Protein AF-A0A936T3F9-F1 (afdb_monomer_lite)

Foldseek 3Di:
DDDPVVNVVVLCCVLVVLDDPDDDDDDDDDDDDDDDDDDDDPPDDPVPADPVHLCPDPVVVVLLVLLCVCLVVCVLVVVLQVVLCVVCVVKDKAFLSPCSNVSPAAQWRKIKIFDDDPPPPFKTKIKIKTQGSSGLAIAIKIKIWGQPPPPPDPPPPPVDDDDDDDDDDDDPDDPPPPQDPVNDDPDRDDIDMDMGSDDDPVCVVSVVSSVVSCCVSRPPGYYQDPVQQQDFDQSDDWPVADRRRQGNVCNNPPPTD

Secondary structure (DSSP, 8-state):
----HHHHHHHHHHHSTT--------------S-PPPPPPPTT--GGGS-TT-GGGSHHHHHHHHHHHHHHHTHHHHHHHHHHHHHH-TTSEEEE---SGGGTSS-SEEEEEEEPPP-S-TTEEEEEEEEEESSSSEEEEEEEEEE----------------------------------TT---------EEEEESSPPTTTHHHHHHHHHHHHHHSTTPEE--HHHHT-B-TT--BTTB-TTT-BHHHHHH-S--

Structure (mmCIF, N/CA/C/O backbone):
data_AF-A0A936T3F9-F1
#
_entry.id   AF-A0A936T3F9-F1
#
loop_
_atom_site.group_PDB
_atom_site.id
_atom_site.type_symbol
_atom_site.label_atom_id
_atom_site.label_alt_id
_atom_site.label_comp_id
_atom_site.label_asym_id
_atom_site.label_entity_id
_atom_site.label_seq_id
_atom_site.pdbx_PDB_ins_code
_atom_site.Cartn_x
_atom_site.Cartn_y
_atom_site.Cartn_z
_atom_site.occupancy
_atom_site.B_iso_or_equiv
_atom_site.auth_seq_id
_atom_site.auth_comp_id
_atom_site.auth_asym_id
_atom_site.auth_atom_id
_atom_site.pdbx_PDB_model_num
ATOM 1 N N . MET A 1 1 ? 18.330 -2.218 13.167 1.00 39.44 1 MET A N 1
ATOM 2 C CA . MET A 1 1 ? 17.848 -1.889 14.524 1.00 39.44 1 MET A CA 1
ATOM 3 C C . MET A 1 1 ? 16.747 -2.888 14.821 1.00 39.44 1 MET A C 1
ATOM 5 O O . MET A 1 1 ? 15.753 -2.850 14.121 1.00 39.44 1 MET A O 1
ATOM 9 N N . SER A 1 2 ? 16.971 -3.849 15.721 1.00 34.94 2 SER A N 1
ATOM 10 C CA . SER A 1 2 ? 15.947 -4.847 16.064 1.00 34.94 2 SER A CA 1
ATOM 11 C C . SER A 1 2 ? 14.900 -4.161 16.933 1.00 34.94 2 SER A C 1
ATOM 13 O O . SER A 1 2 ? 15.201 -3.781 18.065 1.00 34.94 2 SER A O 1
ATOM 15 N N . THR A 1 3 ? 13.705 -3.938 16.399 1.00 46.75 3 THR A N 1
ATOM 16 C CA . THR A 1 3 ? 12.586 -3.397 17.174 1.00 46.75 3 THR A CA 1
ATOM 17 C C . THR A 1 3 ? 12.173 -4.466 18.187 1.00 46.75 3 THR A C 1
ATOM 19 O O . THR A 1 3 ? 11.895 -5.600 17.811 1.00 46.75 3 THR A O 1
ATOM 22 N N . ASN A 1 4 ? 12.213 -4.154 19.485 1.00 61.94 4 ASN A N 1
ATOM 23 C CA . ASN A 1 4 ? 11.797 -5.089 20.534 1.00 61.94 4 ASN A CA 1
ATOM 24 C C . ASN A 1 4 ? 10.318 -5.464 20.310 1.00 61.94 4 ASN A C 1
ATOM 26 O O . ASN A 1 4 ? 9.476 -4.574 20.176 1.00 61.94 4 ASN A O 1
ATOM 30 N N . VAL A 1 5 ? 10.003 -6.761 20.298 1.00 51.69 5 VAL A N 1
ATOM 31 C CA . VAL A 1 5 ? 8.637 -7.297 20.179 1.00 51.69 5 VAL A CA 1
ATOM 32 C C . VAL A 1 5 ? 7.691 -6.666 21.213 1.00 51.69 5 VAL A C 1
ATOM 34 O O . VAL A 1 5 ? 6.556 -6.344 20.879 1.00 51.69 5 VAL A O 1
ATOM 37 N N . GLU A 1 6 ? 8.154 -6.357 22.430 1.00 51.56 6 GLU A N 1
ATOM 38 C CA . GLU A 1 6 ? 7.346 -5.632 23.427 1.00 51.56 6 GLU A CA 1
ATOM 39 C C . GLU A 1 6 ? 6.984 -4.206 22.996 1.00 51.56 6 GLU A C 1
ATOM 41 O O . GLU A 1 6 ? 5.891 -3.724 23.289 1.00 51.56 6 GLU A O 1
ATOM 46 N N . SER A 1 7 ? 7.879 -3.521 22.281 1.00 57.72 7 SER A N 1
ATOM 47 C CA . SER A 1 7 ? 7.614 -2.185 21.738 1.00 57.72 7 SER A CA 1
ATOM 48 C C . SER A 1 7 ? 6.516 -2.249 20.678 1.00 57.72 7 SER A C 1
ATOM 50 O O . SER A 1 7 ? 5.634 -1.395 20.651 1.00 57.72 7 SER A O 1
ATOM 52 N N . LEU A 1 8 ? 6.531 -3.292 19.845 1.00 50.78 8 LEU A N 1
ATOM 53 C CA . LEU A 1 8 ? 5.510 -3.544 18.828 1.00 50.78 8 LEU A CA 1
ATOM 54 C C . LEU A 1 8 ? 4.160 -3.901 19.459 1.00 50.78 8 LEU A C 1
ATOM 56 O O . LEU A 1 8 ? 3.140 -3.326 19.090 1.00 50.78 8 LEU A O 1
ATOM 60 N N . VAL A 1 9 ? 4.156 -4.765 20.476 1.00 55.66 9 VAL A N 1
ATOM 61 C CA . VAL A 1 9 ? 2.950 -5.102 21.246 1.00 55.66 9 VAL A CA 1
ATOM 62 C C . VAL A 1 9 ? 2.363 -3.866 21.929 1.00 55.66 9 VAL A C 1
ATOM 64 O O . VAL A 1 9 ? 1.147 -3.699 21.942 1.00 55.66 9 VAL A O 1
ATOM 67 N N . ASN A 1 10 ? 3.194 -2.968 22.461 1.00 54.50 10 ASN A N 1
ATOM 68 C CA . ASN A 1 10 ? 2.724 -1.734 23.091 1.00 54.50 10 ASN A CA 1
ATOM 69 C C . ASN A 1 10 ? 2.180 -0.715 22.083 1.00 54.50 10 ASN A C 1
ATOM 71 O O . ASN A 1 10 ? 1.190 -0.056 22.387 1.00 54.50 10 ASN A O 1
ATOM 75 N N . ILE A 1 11 ? 2.754 -0.62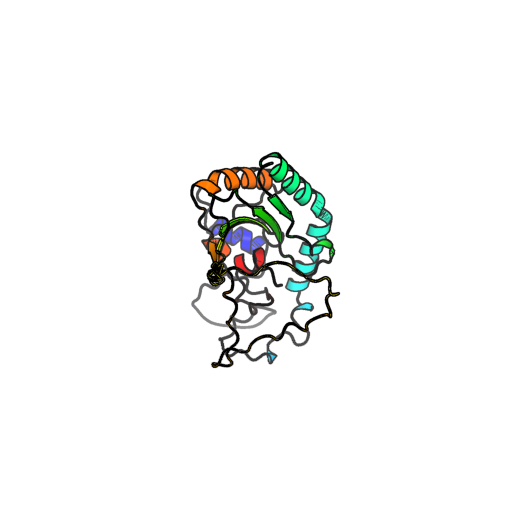8 20.879 1.00 52.94 11 ILE A N 1
ATOM 76 C CA . ILE A 1 11 ? 2.203 0.174 19.777 1.00 52.94 11 ILE A CA 1
ATOM 77 C C . ILE A 1 11 ? 0.843 -0.394 19.361 1.00 52.94 11 ILE A C 1
ATOM 79 O O . ILE A 1 11 ? -0.146 0.334 19.357 1.00 52.94 11 ILE A O 1
ATOM 83 N N . VAL A 1 12 ? 0.745 -1.703 19.110 1.00 53.00 12 VAL A N 1
ATOM 84 C CA . VAL A 1 12 ? -0.540 -2.351 18.802 1.00 53.00 12 VAL A CA 1
ATOM 85 C C . VAL A 1 12 ? -1.544 -2.101 19.932 1.00 53.00 12 VAL A C 1
ATOM 87 O O . VAL A 1 12 ? -2.657 -1.676 19.663 1.00 53.00 12 VAL A O 1
ATOM 90 N N . ARG A 1 13 ? -1.163 -2.220 21.207 1.00 57.69 13 ARG A N 1
ATOM 91 C CA . ARG A 1 13 ? -2.050 -1.893 22.340 1.00 57.69 13 ARG A CA 1
ATOM 92 C C . ARG A 1 13 ? -2.431 -0.413 22.419 1.00 57.69 13 ARG A C 1
ATOM 94 O O . ARG A 1 13 ? -3.541 -0.108 22.830 1.00 57.69 13 ARG A O 1
ATOM 101 N N . GLN A 1 14 ? -1.557 0.514 22.036 1.00 54.09 14 GLN A N 1
ATOM 102 C CA . GLN A 1 14 ? -1.870 1.946 22.017 1.00 54.09 14 GLN A CA 1
ATOM 103 C C . GLN A 1 14 ? -2.955 2.270 20.981 1.00 54.09 14 GLN A C 1
ATOM 105 O O . GLN A 1 14 ? -3.834 3.089 21.248 1.00 54.09 14 GLN A O 1
ATOM 110 N N . TYR A 1 15 ? -2.904 1.623 19.815 1.00 49.19 15 TYR A N 1
ATOM 111 C CA . TYR A 1 15 ? -3.869 1.834 18.732 1.00 49.19 15 TYR A CA 1
ATOM 112 C C . TYR A 1 15 ? -5.097 0.911 18.823 1.00 49.19 15 TYR A C 1
ATOM 114 O O . TYR A 1 15 ? -6.159 1.259 18.309 1.00 49.19 15 TYR A O 1
ATOM 122 N N . PHE A 1 16 ? -4.977 -0.206 19.547 1.00 53.81 16 PHE A N 1
ATOM 123 C CA . PHE A 1 16 ? -6.024 -1.191 19.831 1.00 53.81 16 PHE A CA 1
ATOM 124 C C . PHE A 1 16 ? -6.114 -1.452 21.349 1.00 53.81 16 PHE A C 1
ATOM 126 O O . PHE A 1 16 ? -5.801 -2.551 21.818 1.00 53.81 16 PHE A O 1
ATOM 133 N N . PRO A 1 17 ? -6.561 -0.467 22.155 1.00 48.66 17 PRO A N 1
ATOM 134 C CA . PRO A 1 17 ? -6.504 -0.511 23.625 1.00 48.66 17 PRO A CA 1
ATOM 135 C C . PRO A 1 17 ? -7.351 -1.607 24.285 1.00 48.66 17 PRO A C 1
ATOM 137 O O . PRO A 1 17 ? -7.303 -1.758 25.504 1.00 48.66 17 PRO A O 1
ATOM 140 N N . ARG A 1 18 ? -8.118 -2.385 23.509 1.00 49.41 18 ARG A N 1
ATOM 141 C CA . ARG A 1 18 ? -8.939 -3.503 24.000 1.00 49.41 18 ARG A CA 1
ATOM 142 C C . ARG A 1 18 ? -8.489 -4.889 23.516 1.00 49.41 18 ARG A C 1
ATOM 144 O O . ARG A 1 18 ? -9.038 -5.883 23.980 1.00 49.41 18 ARG A O 1
ATOM 151 N N . GLY A 1 19 ? -7.462 -4.983 22.667 1.00 41.34 19 GLY A N 1
ATOM 152 C CA . GLY A 1 19 ? -6.942 -6.263 22.182 1.00 41.34 19 GLY A CA 1
ATOM 153 C C . GLY A 1 19 ? -5.932 -6.885 23.151 1.00 41.34 19 GLY A C 1
ATOM 154 O O . GLY A 1 19 ? -4.743 -6.568 23.101 1.00 41.34 19 GLY A O 1
ATOM 155 N N . ARG A 1 20 ? -6.362 -7.804 24.028 1.00 41.34 20 ARG A N 1
ATOM 156 C CA . ARG A 1 20 ? -5.410 -8.732 24.666 1.00 41.34 20 ARG A CA 1
ATOM 157 C C . ARG A 1 20 ? -4.907 -9.710 23.601 1.00 41.34 20 ARG A C 1
ATOM 159 O O . ARG A 1 20 ? -5.682 -10.522 23.106 1.00 41.34 20 ARG A O 1
ATOM 166 N N . LEU A 1 21 ? -3.607 -9.680 23.303 1.00 39.25 21 LEU A N 1
ATOM 167 C CA . LEU A 1 21 ? -2.904 -10.837 22.738 1.00 39.25 21 LEU A CA 1
ATOM 168 C C . LEU A 1 21 ? -3.114 -12.019 23.696 1.00 39.25 21 LEU A C 1
ATOM 170 O O . LEU A 1 21 ? -2.786 -11.926 24.880 1.00 39.25 21 LEU A O 1
ATOM 174 N N . ILE A 1 22 ? -3.759 -13.078 23.209 1.00 35.28 22 ILE A N 1
ATOM 175 C CA . ILE A 1 22 ? -4.169 -14.221 24.025 1.00 35.28 22 ILE A CA 1
ATOM 176 C C . ILE A 1 22 ? -2.946 -15.107 24.290 1.00 35.28 22 ILE A C 1
ATOM 178 O O . ILE A 1 22 ? -2.591 -15.941 23.465 1.00 35.28 22 ILE A O 1
ATOM 182 N N . GLU A 1 23 ? -2.353 -14.978 25.474 1.00 33.47 23 GLU A N 1
ATOM 183 C CA . GLU A 1 23 ? -1.560 -16.037 26.107 1.00 33.47 23 GLU A CA 1
ATOM 184 C C . GLU A 1 23 ? -2.426 -16.677 27.215 1.00 33.47 23 GLU A C 1
ATOM 186 O O . GLU A 1 23 ? -2.976 -15.975 28.064 1.00 33.47 23 GLU A O 1
ATOM 191 N N . ARG A 1 24 ? -2.623 -18.006 27.196 1.00 30.48 24 ARG A N 1
ATOM 192 C CA . ARG A 1 24 ? -3.350 -18.774 28.240 1.00 30.48 24 ARG A CA 1
ATOM 193 C C . ARG A 1 24 ? -2.336 -19.586 29.059 1.00 30.48 24 ARG A C 1
ATOM 195 O O . ARG A 1 24 ? -1.503 -20.232 28.423 1.00 30.48 24 ARG A O 1
ATOM 202 N N . PRO A 1 25 ? -2.409 -19.634 30.414 1.00 32.16 25 PRO A N 1
ATOM 203 C CA . PRO A 1 25 ? -3.449 -20.418 31.118 1.00 32.16 25 PRO A CA 1
ATOM 204 C C . PRO A 1 25 ? -3.902 -19.909 32.523 1.00 32.16 25 PRO A C 1
ATOM 206 O O . PRO A 1 25 ? -3.156 -19.239 33.227 1.00 32.16 25 PRO A O 1
ATOM 209 N N . GLY A 1 26 ? -5.090 -20.345 32.988 1.00 35.38 26 GLY A N 1
ATOM 210 C CA . GLY A 1 26 ? -5.508 -20.333 34.415 1.00 35.38 26 GLY A CA 1
ATOM 211 C C . GLY A 1 26 ? -6.819 -19.578 34.723 1.00 35.38 26 GLY A C 1
ATOM 212 O O . GLY A 1 26 ? -7.063 -18.526 34.155 1.00 35.38 26 GLY A O 1
ATOM 213 N N . ALA A 1 27 ? -7.686 -20.131 35.582 1.00 35.72 27 ALA A N 1
ATOM 214 C CA . ALA A 1 27 ? -9.144 -19.900 35.642 1.00 35.72 27 ALA A CA 1
ATOM 215 C C . ALA A 1 27 ? -9.694 -18.938 36.739 1.00 35.72 27 ALA A C 1
ATOM 217 O O . ALA A 1 27 ? -9.082 -18.822 37.793 1.00 35.72 27 ALA A O 1
ATOM 218 N N . MET A 1 28 ? -10.938 -18.448 36.502 1.00 30.58 28 MET A N 1
ATOM 219 C CA . MET A 1 28 ? -12.049 -18.064 37.435 1.00 30.58 28 MET A CA 1
ATOM 220 C C . MET A 1 28 ? -11.863 -16.853 38.405 1.00 30.58 28 MET A C 1
ATOM 222 O O . MET A 1 28 ? -10.810 -16.729 39.004 1.00 30.58 28 MET A O 1
ATOM 226 N N . ALA A 1 29 ? -12.825 -15.948 38.709 1.00 28.94 29 ALA A N 1
ATOM 227 C CA . ALA A 1 29 ? -14.253 -15.771 38.365 1.00 28.94 29 ALA A CA 1
ATOM 228 C C . ALA A 1 29 ? -14.843 -14.364 38.763 1.00 28.94 29 ALA A C 1
ATOM 230 O O . ALA A 1 29 ? -14.373 -13.770 39.729 1.00 28.94 29 ALA A O 1
ATOM 231 N N . TRP A 1 30 ? -15.948 -13.963 38.088 1.00 30.55 30 TRP A N 1
ATOM 232 C CA . TRP A 1 30 ? -17.028 -12.961 38.385 1.00 30.55 30 TRP A CA 1
ATOM 233 C C . TRP A 1 30 ? -16.736 -11.424 38.302 1.00 30.55 30 TRP A C 1
ATOM 235 O O . TRP A 1 30 ? -15.585 -11.033 38.172 1.00 30.55 30 TRP A O 1
ATOM 245 N N . PRO A 1 31 ? -17.758 -10.526 38.290 1.00 48.94 31 PRO A N 1
ATOM 246 C CA . PRO A 1 31 ? -18.478 -10.048 37.100 1.00 48.94 31 PRO A CA 1
ATOM 247 C C . PRO A 1 31 ? -18.518 -8.509 37.008 1.00 48.94 31 PRO A C 1
ATOM 249 O O . PRO A 1 31 ? -19.134 -7.876 37.852 1.00 48.94 31 PRO A O 1
ATOM 252 N N . GLU A 1 32 ? -17.976 -7.891 35.961 1.00 34.25 32 GLU A N 1
ATOM 253 C CA . GLU A 1 32 ? -18.322 -6.507 35.601 1.00 34.25 32 GLU A CA 1
ATOM 254 C C . GLU A 1 32 ? -17.830 -6.203 34.175 1.00 34.25 32 GLU A C 1
ATOM 256 O O . GLU A 1 32 ? -16.656 -6.349 33.865 1.00 34.25 32 GLU A O 1
ATOM 261 N N . LEU A 1 33 ? -18.788 -5.875 33.302 1.00 44.28 33 LEU A N 1
ATOM 262 C CA . LEU A 1 33 ? -18.690 -5.297 31.955 1.00 44.28 33 LEU A CA 1
ATOM 263 C C . LEU A 1 33 ? -17.431 -5.564 31.086 1.00 44.28 33 LEU A C 1
ATOM 265 O O . LEU A 1 33 ? -16.418 -4.879 31.177 1.00 44.28 33 LEU A O 1
ATOM 269 N N . CYS A 1 34 ? -17.655 -6.416 30.075 1.00 36.22 34 CYS A N 1
ATOM 270 C CA . CYS A 1 34 ? -16.978 -6.483 28.769 1.00 36.22 34 CYS A CA 1
ATOM 271 C C . CYS A 1 34 ? -15.496 -6.910 28.739 1.00 36.22 34 CYS A C 1
ATOM 273 O O . CYS A 1 34 ? -14.629 -6.119 28.371 1.00 36.22 34 CYS A O 1
ATOM 275 N N . ASP A 1 35 ? -15.241 -8.206 28.937 1.00 38.06 35 ASP A N 1
ATOM 276 C CA . ASP A 1 35 ? -14.202 -8.900 28.159 1.00 38.06 35 ASP A CA 1
ATOM 277 C C . ASP A 1 35 ? -14.815 -9.341 26.807 1.00 38.06 35 ASP A C 1
ATOM 279 O O . ASP A 1 35 ? -15.953 -9.829 26.798 1.00 38.06 35 ASP A O 1
ATOM 283 N N . PRO A 1 36 ? -14.124 -9.192 25.657 1.00 47.12 36 PRO A N 1
ATOM 284 C CA . PRO A 1 36 ? -14.577 -9.811 24.415 1.00 47.12 36 PRO A CA 1
ATOM 285 C C . PRO A 1 36 ? -14.553 -11.344 24.565 1.00 47.12 36 PRO A C 1
ATOM 287 O O . PRO A 1 36 ? -13.634 -11.886 25.194 1.00 47.12 36 PRO A O 1
ATOM 290 N N . PRO A 1 37 ? -15.545 -12.075 24.020 1.00 42.28 37 PRO A N 1
ATOM 291 C CA . PRO A 1 37 ? -15.527 -13.529 24.067 1.00 42.28 37 PRO A CA 1
ATOM 292 C C . PRO A 1 37 ? -14.304 -14.059 23.304 1.00 42.28 37 PRO A C 1
ATOM 294 O O . PRO A 1 37 ? -13.824 -13.443 22.354 1.00 42.28 37 PRO A O 1
ATOM 297 N N . SER A 1 38 ? -13.783 -15.211 23.741 1.00 47.75 38 SER A N 1
ATOM 298 C CA . SER A 1 38 ? -12.741 -15.946 23.005 1.00 47.75 38 SER A CA 1
ATOM 299 C C . SER A 1 38 ? -13.145 -16.125 21.533 1.00 47.75 38 SER A C 1
ATOM 301 O O . SER A 1 38 ? -14.348 -16.231 21.272 1.00 47.75 38 SER A O 1
ATOM 303 N N . PRO A 1 39 ? -12.185 -16.188 20.585 1.00 48.03 39 PRO A N 1
ATOM 304 C CA . PRO A 1 39 ? -12.513 -16.321 19.176 1.00 48.03 39 PRO A CA 1
ATOM 305 C C . PRO A 1 39 ? -13.410 -17.546 18.968 1.00 48.03 39 PRO A C 1
ATOM 307 O O . PRO A 1 39 ? -13.170 -18.598 19.578 1.00 48.03 39 PRO A O 1
ATOM 310 N N . PRO A 1 40 ? -14.462 -17.399 18.160 1.00 42.88 40 PRO A N 1
ATOM 311 C CA . PRO A 1 40 ? -15.413 -18.465 17.956 1.00 42.88 40 PRO A CA 1
ATOM 312 C C . PRO A 1 40 ? -14.795 -19.686 17.257 1.00 42.88 40 PRO A C 1
ATOM 314 O O . PRO A 1 40 ? -13.947 -19.519 16.381 1.00 42.88 40 PRO A O 1
ATOM 317 N N . PRO A 1 41 ? -15.201 -20.920 17.609 1.00 50.72 41 PRO A N 1
ATOM 318 C CA . PRO A 1 41 ? -14.832 -22.110 16.848 1.00 50.72 41 PRO A CA 1
ATOM 319 C C . PRO A 1 41 ? -15.347 -22.036 15.395 1.00 50.72 41 PRO A C 1
ATOM 321 O O . PRO A 1 41 ? -16.319 -21.329 15.133 1.00 50.72 41 PRO A O 1
ATOM 324 N N . PRO A 1 42 ? -14.739 -22.799 14.464 1.00 50.94 42 PRO A N 1
ATOM 325 C CA . PRO A 1 42 ? -15.002 -22.725 13.019 1.00 50.94 42 PRO A CA 1
ATOM 326 C C . PRO A 1 42 ? -16.448 -23.035 12.586 1.00 50.94 42 PRO A C 1
ATOM 328 O O . PRO A 1 42 ? -16.808 -22.759 11.447 1.00 50.94 42 PRO A O 1
ATOM 331 N N . ASP A 1 43 ? -17.295 -23.523 13.494 1.00 55.69 43 ASP A N 1
ATOM 332 C CA . ASP A 1 43 ? -18.715 -23.807 13.249 1.00 55.69 43 ASP A CA 1
ATOM 333 C C . ASP A 1 43 ? -19.649 -22.671 13.721 1.00 55.69 43 ASP A C 1
ATOM 335 O O . ASP A 1 43 ? -20.820 -22.908 14.024 1.00 55.69 43 ASP A O 1
ATOM 339 N N . PHE A 1 44 ? -19.149 -21.437 13.864 1.00 45.34 44 PHE A N 1
ATOM 340 C CA . PHE A 1 44 ? -19.935 -20.355 14.460 1.00 45.34 44 PHE A CA 1
ATOM 341 C C . PHE A 1 44 ? -21.121 -19.940 13.573 1.00 45.34 44 PHE A C 1
ATOM 343 O O . PHE A 1 44 ? -20.922 -19.481 12.443 1.00 45.34 44 PHE A O 1
ATOM 350 N N . PRO A 1 45 ? -22.368 -20.059 14.061 1.00 51.97 45 PRO A N 1
ATOM 351 C CA . PRO A 1 45 ? -23.537 -19.689 13.281 1.00 51.97 45 PRO A CA 1
ATOM 352 C C . PRO A 1 45 ? -23.553 -18.176 13.026 1.00 51.97 45 PRO A C 1
ATOM 354 O O . PRO A 1 45 ? -23.201 -17.377 13.897 1.00 51.97 45 PRO A O 1
ATOM 357 N N . ARG A 1 46 ? -24.036 -17.770 11.840 1.00 50.03 46 ARG A N 1
ATOM 358 C CA . ARG A 1 46 ? -24.270 -16.360 11.439 1.00 50.03 46 ARG A CA 1
ATOM 359 C C . ARG A 1 46 ? -25.032 -15.534 12.491 1.00 50.03 46 ARG A C 1
ATOM 361 O O . ARG A 1 46 ? -24.954 -14.313 12.485 1.00 50.03 46 ARG A O 1
ATOM 368 N N . GLU A 1 47 ? -25.743 -16.202 13.391 1.00 44.97 47 GLU A N 1
ATOM 369 C CA . GLU A 1 47 ? -26.517 -15.659 14.511 1.00 44.97 47 GLU A CA 1
ATOM 370 C C . GLU A 1 47 ? -25.670 -14.987 15.608 1.00 44.97 47 GLU A C 1
ATOM 372 O O . GLU A 1 47 ? -26.228 -14.300 16.459 1.00 44.97 47 GLU A O 1
ATOM 377 N N . ALA A 1 48 ? -24.343 -15.146 15.596 1.00 49.81 48 ALA A N 1
ATOM 378 C CA . ALA A 1 48 ? -23.444 -14.503 16.557 1.00 49.81 48 ALA A CA 1
ATOM 379 C C . ALA A 1 48 ? -22.827 -13.178 16.076 1.00 49.81 48 ALA A C 1
ATOM 381 O O . ALA A 1 48 ? -21.977 -12.599 16.758 1.00 49.81 48 ALA A O 1
ATOM 382 N N . TRP A 1 49 ? -23.255 -12.675 14.916 1.00 54.94 49 TRP A N 1
ATOM 383 C CA . TRP A 1 49 ? -23.059 -11.264 14.595 1.00 54.94 49 TRP A CA 1
ATOM 384 C C . TRP A 1 49 ? -23.740 -10.419 15.679 1.00 54.94 49 TRP A C 1
ATOM 386 O O . TRP A 1 49 ? -24.751 -10.855 16.241 1.00 54.94 49 TRP A O 1
ATOM 396 N N . PRO A 1 50 ? -23.238 -9.207 15.991 1.00 57.97 50 PRO A N 1
ATOM 397 C CA . PRO A 1 50 ? -24.034 -8.270 16.766 1.00 57.97 50 PRO A CA 1
ATOM 398 C C . PRO A 1 50 ? -25.432 -8.226 16.133 1.00 57.97 50 PRO A C 1
ATOM 400 O O . PRO A 1 50 ? -25.515 -8.166 14.903 1.00 57.97 50 PRO A O 1
ATOM 403 N N . PRO A 1 51 ? -26.527 -8.237 16.911 1.00 55.78 51 PRO A N 1
ATOM 404 C CA . PRO A 1 51 ? -27.891 -8.266 16.365 1.00 55.78 51 PRO A CA 1
ATOM 405 C C . PRO A 1 51 ? -28.223 -7.074 15.441 1.00 55.78 51 PRO A C 1
ATOM 407 O O . PRO A 1 51 ? -29.298 -7.022 14.855 1.00 55.78 51 PRO A O 1
ATOM 410 N N . TYR A 1 52 ? -27.289 -6.129 15.305 1.00 68.44 52 TYR A N 1
ATOM 411 C CA . TYR A 1 52 ? -27.351 -4.904 14.522 1.00 68.44 52 TYR A CA 1
ATOM 412 C C . TYR A 1 52 ? -26.221 -4.789 13.467 1.00 68.44 52 TYR A C 1
ATOM 414 O O . TYR A 1 52 ? -26.006 -3.699 12.949 1.00 68.44 52 TYR A O 1
ATOM 422 N N . GLY A 1 53 ? -25.483 -5.873 13.186 1.00 80.31 53 GLY A N 1
ATOM 423 C CA . GLY A 1 53 ? -24.394 -5.913 12.199 1.00 80.31 53 GLY A CA 1
ATOM 424 C C . GLY A 1 53 ? -23.044 -5.365 12.688 1.00 80.31 53 GLY A C 1
ATOM 425 O O . GLY A 1 53 ? -22.933 -4.798 13.778 1.00 80.31 53 GLY A O 1
ATOM 426 N N . TYR A 1 54 ? -21.982 -5.566 11.899 1.00 79.81 54 TYR A N 1
ATOM 427 C CA . TYR A 1 54 ? -20.638 -5.036 12.195 1.00 79.81 54 TYR A CA 1
ATOM 428 C C . TYR A 1 54 ? -20.623 -3.501 12.154 1.00 79.81 54 TYR A C 1
ATOM 430 O O . TYR A 1 54 ? -19.885 -2.844 12.890 1.00 79.81 54 TYR A O 1
ATOM 438 N N . GLU A 1 55 ? -21.511 -2.926 11.352 1.00 83.38 55 GLU A N 1
ATOM 439 C CA . GLU A 1 55 ? -21.599 -1.511 11.045 1.00 83.38 55 GLU A CA 1
ATOM 440 C C . GLU A 1 55 ? -21.900 -0.614 12.257 1.00 83.38 55 GLU A C 1
ATOM 442 O O . GLU A 1 55 ? -21.531 0.565 12.268 1.00 83.38 55 GLU A O 1
ATOM 447 N N . VAL A 1 56 ? -22.525 -1.155 13.306 1.00 85.56 56 VAL A N 1
ATOM 448 C CA . VAL A 1 56 ? -22.814 -0.403 14.537 1.00 85.56 56 VAL A CA 1
ATOM 449 C C . VAL A 1 56 ? -21.708 -0.501 15.586 1.00 85.56 56 VAL A C 1
ATOM 451 O O . VAL A 1 56 ? -21.793 0.151 16.628 1.00 85.56 56 VAL A O 1
ATOM 454 N N . THR A 1 57 ? -20.688 -1.330 15.356 1.00 85.56 57 THR A N 1
ATOM 455 C CA . THR A 1 57 ? -19.616 -1.534 16.332 1.00 85.56 57 THR A CA 1
ATOM 456 C C . THR A 1 57 ? -18.742 -0.286 16.465 1.00 85.56 57 THR A C 1
ATOM 458 O O . THR A 1 57 ? -18.564 0.491 15.524 1.00 85.56 57 THR A O 1
ATOM 461 N N . VAL A 1 58 ? -18.156 -0.100 17.653 1.00 88.00 58 VAL A N 1
ATOM 462 C CA . VAL A 1 58 ? -17.200 0.991 17.910 1.00 88.00 58 VAL A CA 1
ATOM 463 C C . VAL A 1 58 ? -15.992 0.889 16.977 1.00 88.00 58 VAL A C 1
ATOM 465 O O . VAL A 1 58 ? -15.500 1.914 16.509 1.00 88.00 58 VAL A O 1
ATOM 468 N N . GLU A 1 59 ? -15.540 -0.330 16.674 1.00 85.31 59 GLU A N 1
ATOM 469 C CA . GLU A 1 59 ? -14.401 -0.541 15.782 1.00 85.31 59 GLU A CA 1
ATOM 470 C C . GLU A 1 59 ? -14.724 -0.136 14.343 1.00 85.31 59 GLU A C 1
ATOM 472 O O . GLU A 1 59 ? -13.966 0.624 13.743 1.00 85.31 59 GLU A O 1
ATOM 477 N N . HIS A 1 60 ? -15.893 -0.515 13.816 1.00 85.88 60 HIS A N 1
ATOM 478 C CA . HIS A 1 60 ? -16.317 -0.043 12.501 1.00 85.88 60 HIS A CA 1
ATOM 479 C C . HIS A 1 60 ? -16.399 1.490 12.439 1.00 85.88 60 HIS A C 1
ATOM 481 O O . HIS A 1 60 ? -15.877 2.105 11.509 1.00 85.88 60 HIS A O 1
ATOM 487 N N . GLN A 1 61 ? -16.980 2.134 13.456 1.00 87.88 61 GLN A N 1
ATOM 488 C CA . GLN A 1 61 ? -17.034 3.598 13.526 1.00 87.88 61 GLN A CA 1
ATOM 489 C C . GLN A 1 61 ? -15.634 4.230 13.567 1.00 87.88 61 GLN A C 1
ATOM 491 O O . GLN A 1 61 ? -15.399 5.244 12.902 1.00 87.88 61 GLN A O 1
ATOM 496 N N . ARG A 1 62 ? -14.692 3.624 14.302 1.00 88.56 62 ARG A N 1
ATOM 497 C CA . ARG A 1 62 ? -13.288 4.051 14.358 1.00 88.56 62 ARG A CA 1
ATOM 498 C C . ARG A 1 62 ? -12.618 3.945 12.987 1.00 88.56 62 ARG A C 1
ATOM 500 O O . ARG A 1 62 ? -11.956 4.896 12.574 1.00 88.56 62 ARG A O 1
ATOM 507 N N . LEU A 1 63 ? -12.822 2.841 12.265 1.00 87.12 63 LEU A N 1
ATOM 508 C CA . LEU A 1 63 ? -12.293 2.642 10.912 1.00 87.12 63 LEU A CA 1
ATOM 509 C C . LEU A 1 63 ? -12.874 3.654 9.921 1.00 87.12 63 LEU A C 1
ATOM 511 O O . LEU A 1 63 ? -12.122 4.291 9.187 1.00 87.12 63 LEU A O 1
ATOM 515 N N . VAL A 1 64 ? -14.188 3.885 9.947 1.00 86.81 64 VAL A N 1
ATOM 516 C CA . VAL A 1 64 ? -14.838 4.908 9.110 1.00 86.81 64 VAL A CA 1
ATOM 517 C C . VAL A 1 64 ? -14.275 6.302 9.407 1.00 86.81 64 VAL A C 1
ATOM 519 O O . VAL A 1 64 ? -14.019 7.078 8.483 1.00 86.81 64 VAL A O 1
ATOM 522 N N . ALA A 1 65 ? -14.047 6.639 10.679 1.00 88.62 65 ALA A N 1
ATOM 523 C CA . ALA A 1 65 ? -13.424 7.905 11.056 1.00 88.62 65 ALA A CA 1
ATOM 524 C C . ALA A 1 65 ? -11.974 8.008 10.549 1.00 88.62 65 ALA A C 1
ATOM 526 O O . ALA A 1 65 ? -11.594 9.048 10.006 1.00 88.62 65 ALA A O 1
ATOM 527 N N . ALA A 1 66 ? -11.188 6.932 10.662 1.00 89.69 66 ALA A N 1
ATOM 528 C CA . ALA A 1 66 ? -9.824 6.869 10.142 1.00 89.69 66 ALA A CA 1
ATOM 529 C C . ALA A 1 66 ? -9.786 7.063 8.615 1.00 89.69 66 ALA A C 1
ATOM 531 O O . ALA A 1 66 ? -9.012 7.889 8.134 1.00 89.69 66 ALA A O 1
ATOM 532 N N . ARG A 1 67 ? -10.685 6.406 7.867 1.00 88.31 67 ARG A N 1
ATOM 533 C CA . ARG A 1 67 ? -10.841 6.565 6.408 1.00 88.31 67 ARG A CA 1
ATOM 534 C C . ARG A 1 67 ? -11.166 7.998 6.012 1.00 88.31 67 ARG A C 1
ATOM 536 O O . ARG A 1 67 ? -10.521 8.558 5.133 1.00 88.31 67 ARG A O 1
ATOM 543 N N . LYS A 1 68 ? -12.138 8.623 6.685 1.00 87.62 68 LYS A N 1
ATOM 544 C CA . LYS A 1 68 ? -12.511 10.025 6.429 1.00 87.62 68 LYS A CA 1
ATOM 545 C C . LYS A 1 68 ? -11.350 10.978 6.695 1.00 87.62 68 LYS A C 1
ATOM 547 O O . LYS A 1 68 ? -11.109 11.888 5.905 1.00 87.62 68 LYS A O 1
ATOM 552 N N . ASN A 1 69 ? -10.619 10.759 7.787 1.00 89.25 69 ASN A N 1
ATOM 553 C CA . ASN A 1 69 ? -9.436 11.548 8.107 1.00 89.25 69 ASN A CA 1
ATOM 554 C C . ASN A 1 69 ? -8.325 11.351 7.061 1.00 89.25 69 ASN A C 1
ATOM 556 O O . ASN A 1 69 ? -7.710 12.326 6.641 1.00 89.25 69 ASN A O 1
ATOM 560 N N . ALA A 1 70 ? -8.115 10.123 6.580 1.00 90.94 70 ALA A N 1
ATOM 561 C CA . ALA A 1 70 ? -7.187 9.846 5.488 1.00 90.94 70 ALA A CA 1
ATOM 562 C C . ALA A 1 70 ? -7.617 10.540 4.181 1.00 90.94 70 ALA A C 1
ATOM 564 O O . ALA A 1 70 ? -6.829 11.246 3.560 1.00 90.94 70 ALA A O 1
ATOM 565 N N . GLY A 1 71 ? -8.896 10.465 3.806 1.00 88.94 71 GLY A N 1
ATOM 566 C CA . GLY A 1 71 ? -9.432 11.215 2.665 1.00 88.94 71 GLY A CA 1
ATOM 567 C C . GLY A 1 71 ? -9.173 12.725 2.774 1.00 88.94 71 GLY A C 1
ATOM 568 O O . GLY A 1 71 ? -8.750 13.355 1.807 1.00 88.94 71 GLY A O 1
ATOM 569 N N . ALA A 1 72 ? -9.325 13.305 3.968 1.00 87.50 72 ALA A N 1
ATOM 570 C CA . ALA A 1 72 ? -9.016 14.717 4.215 1.00 87.50 72 ALA A CA 1
ATOM 571 C C . ALA A 1 72 ? -7.511 15.050 4.122 1.00 87.50 72 ALA A C 1
ATOM 573 O O . ALA A 1 72 ? -7.149 16.193 3.849 1.00 87.50 72 ALA A O 1
ATOM 574 N N . GLN A 1 73 ? -6.633 14.066 4.331 1.00 86.50 73 GLN A N 1
ATOM 575 C CA . GLN A 1 73 ? -5.172 14.208 4.304 1.00 86.50 73 GLN A CA 1
ATOM 576 C C . GLN A 1 73 ? -4.532 13.677 3.006 1.00 86.50 73 GLN A C 1
ATOM 578 O O . GLN A 1 73 ? -3.305 13.596 2.901 1.00 86.50 73 GLN A O 1
ATOM 583 N N . GLN A 1 74 ? -5.342 13.388 1.980 1.00 91.44 74 GLN A N 1
ATOM 584 C CA . GLN A 1 74 ? -4.906 12.789 0.714 1.00 91.44 74 GLN A CA 1
ATOM 585 C C . GLN A 1 74 ? -3.822 13.601 -0.019 1.00 91.44 74 GLN A C 1
ATOM 587 O O . GLN A 1 74 ? -3.053 13.041 -0.796 1.00 91.44 74 GLN A O 1
ATOM 592 N N . ALA A 1 75 ? -3.694 14.904 0.249 1.00 94.06 75 ALA A N 1
ATOM 593 C CA . ALA A 1 75 ? -2.650 15.740 -0.345 1.00 94.06 75 ALA A CA 1
ATOM 594 C C . ALA A 1 75 ? -1.226 15.207 -0.082 1.00 94.06 75 ALA A C 1
ATOM 596 O O . ALA A 1 75 ? -0.390 15.232 -0.985 1.00 94.06 75 ALA A O 1
ATOM 597 N N . ALA A 1 76 ? -0.952 14.681 1.120 1.00 93.69 76 ALA A N 1
ATOM 598 C CA . ALA A 1 76 ? 0.355 14.104 1.445 1.00 93.69 76 ALA A CA 1
ATOM 599 C C . ALA A 1 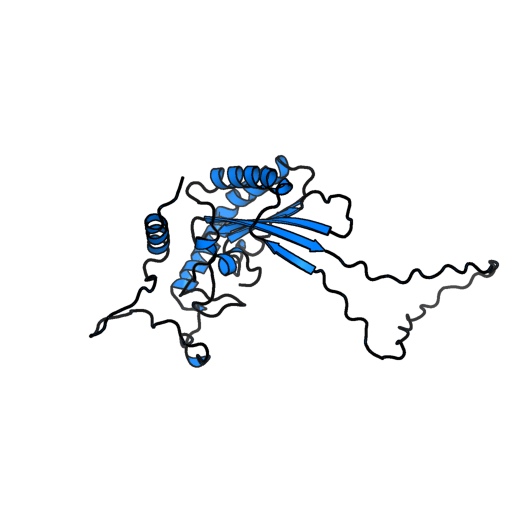76 ? 0.645 12.844 0.614 1.00 93.69 76 ALA A C 1
ATOM 601 O O . ALA A 1 76 ? 1.766 12.656 0.138 1.00 93.69 76 ALA A O 1
ATOM 602 N N . TRP A 1 77 ? -0.383 12.020 0.395 1.00 95.62 77 TRP A N 1
ATOM 603 C CA . TRP A 1 77 ? -0.312 10.835 -0.454 1.00 95.62 77 TRP A CA 1
ATOM 604 C C . TRP A 1 77 ? -0.080 11.187 -1.928 1.00 95.62 77 TRP A C 1
ATOM 606 O O . TRP A 1 77 ? 0.808 10.624 -2.566 1.00 95.62 77 TRP A O 1
ATOM 616 N N . MET A 1 78 ? -0.809 12.170 -2.462 1.00 96.56 78 MET A N 1
ATOM 617 C CA . MET A 1 78 ? -0.633 12.607 -3.851 1.00 96.56 78 MET A CA 1
ATOM 618 C C . MET A 1 78 ? 0.764 13.187 -4.103 1.00 96.56 78 MET A C 1
ATOM 620 O O . MET A 1 78 ? 1.367 12.882 -5.130 1.00 96.56 78 MET A O 1
ATOM 624 N N . ASP A 1 79 ? 1.317 13.958 -3.159 1.00 97.56 79 ASP A N 1
ATOM 625 C CA . ASP A 1 79 ? 2.700 14.445 -3.271 1.00 97.56 79 ASP A CA 1
ATOM 626 C C . ASP A 1 79 ? 3.721 13.294 -3.205 1.00 97.56 79 ASP A C 1
ATOM 628 O O . ASP A 1 79 ? 4.725 13.319 -3.916 1.00 97.56 79 ASP A O 1
ATOM 632 N N . ALA A 1 80 ? 3.469 12.251 -2.402 1.00 97.75 80 ALA A N 1
ATOM 633 C CA . ALA A 1 80 ? 4.309 11.051 -2.385 1.00 97.75 80 ALA A CA 1
ATOM 634 C C . ALA A 1 80 ? 4.327 10.362 -3.762 1.00 97.75 80 ALA A C 1
ATOM 636 O O . ALA A 1 80 ? 5.403 10.112 -4.306 1.00 97.75 80 ALA A O 1
ATOM 637 N N . LEU A 1 81 ? 3.154 10.129 -4.363 1.00 98.00 81 LEU A N 1
ATOM 638 C CA . LEU A 1 81 ? 3.039 9.528 -5.697 1.00 98.00 81 LEU A CA 1
ATOM 639 C C . LEU A 1 81 ? 3.713 10.376 -6.779 1.00 98.00 81 LEU A C 1
ATOM 641 O O . LEU A 1 81 ? 4.430 9.841 -7.626 1.00 98.00 81 LEU A O 1
ATOM 645 N N . GLN A 1 82 ? 3.542 11.698 -6.726 1.00 98.12 82 GLN A N 1
ATOM 646 C CA . GLN A 1 82 ? 4.198 12.609 -7.659 1.00 98.12 82 GLN A CA 1
ATOM 647 C C . GLN A 1 82 ? 5.725 12.527 -7.545 1.00 98.12 82 GLN A C 1
ATOM 649 O O . GLN A 1 82 ? 6.416 12.455 -8.560 1.00 98.12 82 GLN A O 1
ATOM 654 N N . ARG A 1 83 ? 6.271 12.491 -6.323 1.00 98.50 83 ARG A N 1
ATOM 655 C CA . ARG A 1 83 ? 7.716 12.322 -6.106 1.00 98.50 83 ARG A CA 1
ATOM 656 C C . ARG A 1 83 ? 8.216 10.986 -6.638 1.00 98.50 83 ARG A C 1
ATOM 658 O O . ARG A 1 83 ? 9.265 10.967 -7.272 1.00 98.50 83 ARG A O 1
ATOM 665 N N . ILE A 1 84 ? 7.479 9.896 -6.420 1.00 98.38 84 ILE A N 1
ATOM 666 C CA . ILE A 1 84 ? 7.832 8.571 -6.952 1.00 98.38 84 ILE A CA 1
ATOM 667 C C . ILE A 1 84 ? 7.877 8.620 -8.484 1.00 98.38 84 ILE A C 1
ATOM 669 O O . ILE A 1 84 ? 8.863 8.187 -9.074 1.00 98.38 84 ILE A O 1
ATOM 673 N N . HIS A 1 85 ? 6.873 9.223 -9.126 1.00 97.88 85 HIS A N 1
ATOM 674 C CA . HIS A 1 85 ? 6.843 9.386 -10.581 1.00 97.88 85 HIS A CA 1
ATOM 675 C C . HIS A 1 85 ? 8.042 10.192 -11.103 1.00 97.88 85 HIS A C 1
ATOM 677 O O . HIS A 1 85 ? 8.685 9.789 -12.069 1.00 97.88 85 HIS A O 1
ATOM 683 N N . LEU A 1 86 ? 8.401 11.289 -10.428 1.00 98.12 86 LEU A N 1
ATOM 684 C CA . LEU A 1 86 ? 9.565 12.102 -10.793 1.00 98.12 86 LEU A CA 1
ATOM 685 C C . LEU A 1 86 ? 10.900 11.357 -10.628 1.00 98.12 86 LEU A C 1
ATOM 687 O O . LEU A 1 86 ? 11.836 11.629 -11.376 1.00 98.12 86 LEU A O 1
ATOM 691 N N . GLN A 1 87 ? 11.009 10.439 -9.662 1.00 98.19 87 GLN A N 1
ATOM 692 C CA . GLN A 1 87 ? 12.204 9.601 -9.496 1.00 98.19 87 GLN A CA 1
ATOM 693 C C . GLN A 1 87 ? 12.289 8.487 -10.547 1.00 98.19 87 GLN A C 1
ATOM 695 O O . GLN A 1 87 ? 13.390 8.076 -10.908 1.00 98.19 87 GLN A O 1
ATOM 700 N N . PHE A 1 88 ? 11.147 8.015 -11.054 1.00 97.31 88 PHE A N 1
ATOM 701 C CA . PHE A 1 88 ? 11.062 6.887 -11.981 1.00 97.31 88 PHE A CA 1
ATOM 702 C C . PHE A 1 88 ? 10.253 7.233 -13.240 1.00 97.31 88 PHE A C 1
ATOM 704 O O . PHE A 1 88 ? 9.196 6.645 -13.470 1.00 97.31 88 PHE A O 1
ATOM 711 N N . PRO A 1 89 ? 10.747 8.138 -14.106 1.00 96.25 89 PRO A N 1
ATOM 712 C CA . PRO A 1 89 ? 9.997 8.595 -15.280 1.00 96.25 89 PRO A CA 1
ATOM 713 C C . PRO A 1 89 ? 9.744 7.493 -16.322 1.00 96.25 89 PRO A C 1
ATOM 715 O O . PRO A 1 89 ? 8.841 7.623 -17.142 1.00 96.25 89 PRO A O 1
ATOM 718 N N . ALA A 1 90 ? 10.527 6.410 -16.299 1.00 94.62 90 ALA A N 1
ATOM 719 C CA . ALA A 1 90 ? 10.339 5.245 -17.167 1.00 94.62 90 ALA A CA 1
ATOM 720 C C . ALA A 1 90 ? 9.312 4.231 -16.623 1.00 94.62 90 ALA A C 1
ATOM 722 O O . ALA A 1 90 ? 8.987 3.265 -17.307 1.00 94.62 90 ALA A O 1
ATOM 723 N N . CYS A 1 91 ? 8.835 4.414 -15.390 1.00 96.19 91 CYS A N 1
ATOM 724 C CA . CYS A 1 91 ? 7.885 3.523 -14.732 1.00 96.19 91 CYS A CA 1
ATOM 725 C C . CYS A 1 91 ? 6.495 4.165 -14.681 1.00 96.19 91 CYS A C 1
ATOM 727 O O . CYS A 1 91 ? 6.353 5.389 -14.614 1.00 96.19 91 CYS A O 1
ATOM 729 N N . VAL A 1 92 ? 5.455 3.333 -14.653 1.00 96.19 92 VAL A N 1
ATOM 730 C CA . VAL A 1 92 ? 4.075 3.807 -14.489 1.00 96.19 92 VAL A CA 1
ATOM 731 C C . VAL A 1 92 ? 3.704 3.737 -13.015 1.00 96.19 92 VAL A C 1
ATOM 733 O O . VAL A 1 92 ? 3.719 2.662 -12.422 1.00 96.19 92 VAL A O 1
ATOM 736 N N . VAL A 1 93 ? 3.364 4.886 -12.431 1.00 97.62 93 VAL A N 1
ATOM 737 C CA . VAL A 1 93 ? 2.844 4.986 -11.061 1.00 97.62 93 VAL A CA 1
ATOM 738 C C . VAL A 1 93 ? 1.323 5.019 -11.115 1.00 97.62 93 VAL A C 1
ATOM 740 O O . VAL A 1 93 ? 0.753 5.830 -11.845 1.00 97.62 93 VAL A O 1
ATOM 743 N N . GLN A 1 94 ? 0.665 4.176 -10.327 1.00 96.56 94 GLN A N 1
ATOM 744 C CA . GLN A 1 94 ? -0.790 4.146 -10.203 1.00 96.56 94 GLN A CA 1
ATOM 745 C C . GLN A 1 94 ? -1.215 4.491 -8.777 1.00 96.56 94 GLN A C 1
ATOM 747 O O . GLN A 1 94 ? -0.613 4.044 -7.798 1.00 96.56 94 GLN A O 1
ATOM 752 N N . ASN A 1 95 ? -2.270 5.300 -8.670 1.00 95.06 95 ASN A N 1
ATOM 753 C CA . ASN A 1 95 ? -2.973 5.521 -7.415 1.00 95.06 95 ASN A CA 1
ATOM 754 C C . ASN A 1 95 ? -4.110 4.502 -7.305 1.00 95.06 95 ASN A C 1
ATOM 756 O O . ASN A 1 95 ? -5.089 4.608 -8.041 1.00 95.06 95 ASN A O 1
ATOM 760 N N . ASN A 1 96 ? -4.000 3.574 -6.361 1.00 92.06 96 ASN A N 1
ATOM 761 C CA . ASN A 1 96 ? -5.015 2.549 -6.120 1.00 92.06 96 ASN A CA 1
ATOM 762 C C . ASN A 1 96 ? -5.993 2.963 -5.002 1.00 92.06 96 ASN A C 1
ATOM 764 O O . ASN A 1 96 ? -6.986 2.285 -4.767 1.00 92.06 96 ASN A O 1
ATOM 768 N N . SER A 1 97 ? -5.773 4.124 -4.371 1.00 88.94 97 SER A N 1
ATOM 769 C CA . SER A 1 97 ? -6.605 4.679 -3.290 1.00 88.94 97 SER A CA 1
ATOM 770 C C . SER A 1 97 ? -7.810 5.457 -3.826 1.00 88.94 97 SER A C 1
ATOM 772 O O . SER A 1 97 ? -7.961 6.661 -3.581 1.00 88.94 97 SER A O 1
ATOM 774 N N . VAL A 1 98 ? -8.627 4.816 -4.657 1.00 81.19 98 VAL A N 1
ATOM 775 C CA . VAL A 1 98 ? -9.719 5.492 -5.377 1.00 81.19 98 VAL A CA 1
ATOM 776 C C . VAL A 1 98 ? -10.986 5.660 -4.531 1.00 81.19 98 VAL A C 1
ATOM 778 O O . VAL A 1 98 ? -11.838 6.479 -4.876 1.00 81.19 98 VAL A O 1
ATOM 781 N N . HIS A 1 99 ? -11.108 4.948 -3.407 1.00 79.62 99 HIS A N 1
ATOM 782 C CA . HIS A 1 99 ? -12.325 4.922 -2.593 1.00 79.62 99 HIS A CA 1
ATOM 783 C C . HIS A 1 99 ? -12.228 5.739 -1.296 1.00 79.62 99 HIS A C 1
ATOM 785 O O . HIS A 1 99 ? -13.263 6.005 -0.674 1.00 79.62 99 HIS A O 1
ATOM 791 N N . LEU A 1 100 ? -11.042 6.234 -0.927 1.00 77.88 100 LEU A N 1
ATOM 792 C CA . LEU A 1 100 ? -10.830 7.038 0.283 1.00 77.88 100 LEU A CA 1
ATOM 793 C C . LEU A 1 100 ? -11.794 8.216 0.462 1.00 77.88 100 LEU A C 1
ATOM 795 O O . LEU A 1 100 ? -12.325 8.356 1.566 1.00 77.88 100 LEU A O 1
ATOM 799 N N . PRO A 1 101 ? -12.090 9.043 -0.563 1.00 69.75 101 PRO A N 1
ATOM 800 C CA . PRO A 1 101 ? -12.984 10.185 -0.374 1.00 69.75 101 PRO A CA 1
ATOM 801 C C . PRO A 1 101 ? -14.412 9.776 0.010 1.00 69.75 101 PRO A C 1
ATOM 803 O O . PRO A 1 101 ? -15.107 10.526 0.691 1.00 69.75 101 PRO A O 1
ATOM 806 N N . SER A 1 102 ? -14.847 8.579 -0.400 1.00 71.31 102 SER A N 1
ATOM 807 C CA . SER A 1 102 ? -16.166 8.035 -0.054 1.00 71.31 102 SER A CA 1
ATOM 808 C C . SER A 1 102 ? -16.211 7.398 1.341 1.00 71.31 102 SER A C 1
ATOM 810 O O . SER A 1 102 ? -17.292 7.175 1.883 1.00 71.31 102 SER A O 1
ATOM 812 N N . GLY A 1 103 ? -15.045 7.132 1.944 1.00 64.06 103 GLY A N 1
ATOM 813 C CA . GLY A 1 103 ? -14.918 6.497 3.254 1.00 64.06 103 GLY A CA 1
ATOM 814 C C . GLY A 1 103 ? -15.331 5.023 3.290 1.00 64.06 103 GLY A C 1
ATOM 815 O O . GLY A 1 103 ? -15.566 4.512 4.385 1.00 64.06 103 GLY A O 1
ATOM 816 N N . SER A 1 104 ? -15.451 4.358 2.135 1.00 69.12 104 SER A N 1
ATOM 817 C CA . SER A 1 104 ? -16.008 3.007 2.060 1.00 69.12 104 SER A CA 1
ATOM 818 C C . SER A 1 104 ? -15.004 1.941 2.498 1.00 69.12 104 SER A C 1
ATOM 820 O O . SER A 1 104 ? -15.086 1.454 3.622 1.00 69.12 104 SER A O 1
ATOM 822 N N . PHE A 1 105 ? -14.044 1.620 1.635 1.00 73.31 105 PHE A N 1
ATOM 823 C CA . PHE A 1 105 ? -13.408 0.304 1.627 1.00 73.31 105 PHE A CA 1
ATOM 824 C C . PHE A 1 105 ? -11.908 0.370 1.876 1.00 73.31 105 PHE A C 1
ATOM 826 O O . PHE A 1 105 ? -11.361 -0.493 2.543 1.00 73.31 105 PHE A O 1
ATOM 833 N N . ASP A 1 106 ? -11.236 1.443 1.477 1.00 82.12 106 ASP A N 1
ATOM 834 C CA . ASP A 1 106 ? -9.794 1.524 1.681 1.00 82.12 106 ASP A CA 1
ATOM 835 C C . ASP A 1 106 ? -9.437 1.490 3.182 1.00 82.12 106 ASP A C 1
ATOM 837 O O . ASP A 1 106 ? -10.126 2.049 4.037 1.00 82.12 106 ASP A O 1
ATOM 841 N N . SER A 1 107 ? -8.340 0.830 3.521 1.00 86.31 107 SER A N 1
ATOM 842 C CA . SER A 1 107 ? -7.746 0.733 4.870 1.00 86.31 107 SER A CA 1
ATOM 843 C C . SER A 1 107 ? -6.360 1.372 4.957 1.00 86.31 107 SER A C 1
ATOM 845 O O . SER A 1 107 ? -5.777 1.554 6.031 1.00 86.31 107 SER A O 1
ATOM 847 N N . ALA A 1 108 ? -5.823 1.681 3.787 1.00 92.69 108 ALA A N 1
ATOM 848 C CA . ALA A 1 108 ? -4.522 2.240 3.558 1.00 92.69 108 ALA A CA 1
ATOM 849 C C . ALA A 1 108 ? -4.603 3.134 2.324 1.00 92.69 108 ALA A C 1
ATOM 851 O O . ALA A 1 108 ? -5.446 2.936 1.447 1.00 92.69 108 ALA A O 1
ATOM 852 N N . TYR A 1 109 ? -3.698 4.099 2.234 1.00 94.31 109 TYR A N 1
ATOM 853 C CA . TYR A 1 109 ? -3.338 4.603 0.921 1.00 94.31 109 TYR A CA 1
ATOM 854 C C . TYR A 1 109 ? -2.583 3.492 0.199 1.00 94.31 109 TYR A C 1
ATOM 856 O O . TYR A 1 109 ? -1.586 3.014 0.725 1.00 94.31 109 TYR A O 1
ATOM 864 N N . SER A 1 110 ? -3.043 3.066 -0.964 1.00 94.81 110 SER A N 1
ATOM 865 C CA . SER A 1 110 ? -2.416 2.059 -1.810 1.00 94.81 110 SER A CA 1
ATOM 866 C C . SER A 1 110 ? -2.018 2.650 -3.162 1.00 94.81 110 SER A C 1
ATOM 868 O O . SER A 1 110 ? -2.736 3.458 -3.766 1.00 94.81 110 SER A O 1
ATOM 870 N N . GLY A 1 111 ? -0.850 2.242 -3.646 1.00 95.69 111 GLY A N 1
ATOM 871 C CA . GLY A 1 111 ? -0.326 2.587 -4.960 1.00 95.69 111 GLY A CA 1
ATOM 872 C C . GLY A 1 111 ? 0.493 1.441 -5.536 1.00 95.69 111 GLY A C 1
ATOM 873 O O . GLY A 1 111 ? 0.856 0.498 -4.829 1.00 95.69 111 GLY A O 1
ATOM 874 N N . SER A 1 112 ? 0.773 1.513 -6.831 1.00 96.88 112 SER A N 1
ATOM 875 C CA . SER A 1 112 ? 1.673 0.569 -7.488 1.00 96.88 112 SER A CA 1
ATOM 876 C C . SER A 1 112 ? 2.639 1.268 -8.435 1.00 96.88 112 SER A C 1
ATOM 878 O O . SER A 1 112 ? 2.381 2.361 -8.941 1.00 96.88 112 SER A O 1
ATOM 880 N N . LEU A 1 113 ? 3.793 0.637 -8.636 1.00 97.50 113 LEU A N 1
ATOM 881 C CA . LEU A 1 113 ? 4.816 1.026 -9.593 1.00 97.50 113 LEU A CA 1
ATOM 882 C C . LEU A 1 113 ? 5.038 -0.147 -10.549 1.00 97.50 113 LEU A C 1
ATOM 884 O O . LEU A 1 113 ? 5.594 -1.169 -10.145 1.00 97.50 113 LEU A O 1
ATOM 888 N N . ALA A 1 114 ? 4.633 0.003 -11.808 1.00 96.19 114 ALA A N 1
ATOM 889 C CA . ALA A 1 114 ? 4.971 -0.958 -12.849 1.00 96.19 114 ALA A CA 1
ATOM 890 C C . ALA A 1 114 ? 6.472 -0.861 -13.145 1.00 96.19 114 ALA A C 1
ATOM 892 O O . ALA A 1 114 ? 6.964 0.202 -13.536 1.00 96.19 114 ALA A O 1
ATOM 893 N N . LEU A 1 115 ? 7.190 -1.961 -12.932 1.00 95.25 115 LEU A N 1
ATOM 894 C CA . LEU A 1 115 ? 8.619 -2.039 -13.203 1.00 95.25 115 LEU A CA 1
ATOM 895 C C . LEU A 1 115 ? 8.851 -2.262 -14.704 1.00 95.25 115 LEU A C 1
ATOM 897 O O . LEU A 1 115 ? 8.014 -2.891 -15.360 1.00 95.25 115 LEU A O 1
ATOM 901 N N . PRO A 1 116 ? 9.990 -1.805 -15.258 1.00 91.69 116 PRO A N 1
ATOM 902 C CA . PRO A 1 116 ? 10.369 -2.134 -16.626 1.00 91.69 116 PRO A CA 1
ATOM 903 C C . PRO A 1 116 ? 10.360 -3.652 -16.808 1.00 91.69 116 PRO A C 1
ATOM 905 O O . PRO A 1 116 ? 10.851 -4.381 -15.940 1.00 91.69 116 PRO A O 1
ATOM 908 N N . SER A 1 117 ? 9.754 -4.134 -17.890 1.00 83.12 117 SER A N 1
ATOM 909 C CA . SER A 1 117 ? 9.723 -5.568 -18.164 1.00 83.12 117 SER A CA 1
ATOM 910 C C . SER A 1 117 ? 11.008 -5.987 -18.870 1.00 83.12 117 SER A C 1
ATOM 912 O O . SER A 1 117 ? 11.457 -5.298 -19.784 1.00 83.12 117 SER A O 1
ATOM 914 N N . ASP A 1 118 ? 11.595 -7.105 -18.444 1.00 71.88 118 ASP A N 1
ATOM 915 C CA . ASP A 1 118 ? 12.800 -7.668 -19.057 1.00 71.88 118 ASP A CA 1
ATOM 916 C C . ASP A 1 118 ? 12.389 -8.422 -20.330 1.00 71.88 118 ASP A C 1
ATOM 918 O O . ASP A 1 118 ? 12.222 -9.638 -20.294 1.00 71.88 118 ASP A O 1
ATOM 922 N N . ASP A 1 119 ? 12.097 -7.687 -21.410 1.00 67.69 119 ASP A N 1
ATOM 923 C CA . ASP A 1 119 ? 11.785 -8.140 -22.783 1.00 67.69 119 ASP A CA 1
ATOM 924 C C . ASP A 1 119 ? 10.724 -9.249 -22.957 1.00 67.69 119 ASP A C 1
ATOM 926 O O . ASP A 1 119 ? 10.437 -9.666 -24.077 1.00 67.69 119 ASP A O 1
ATOM 930 N N . SER A 1 120 ? 10.097 -9.723 -21.880 1.00 77.25 120 SER A N 1
ATOM 931 C CA . SER A 1 120 ? 9.033 -10.715 -21.901 1.00 77.25 120 SER A CA 1
ATOM 932 C C . SER A 1 120 ? 7.704 -9.972 -22.007 1.00 7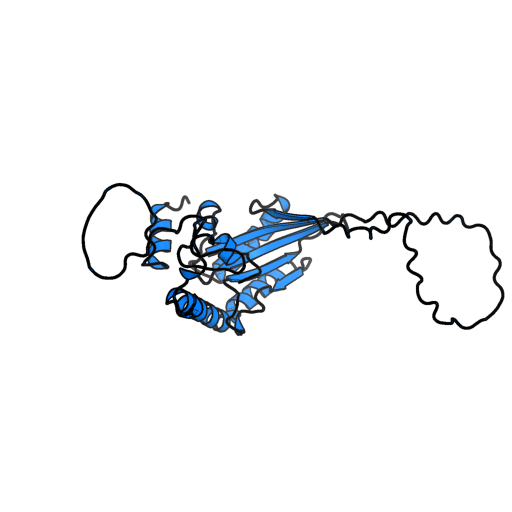7.25 120 SER A C 1
ATOM 934 O O . SER A 1 120 ? 7.190 -9.496 -20.988 1.00 77.25 120 SER A O 1
ATOM 936 N N . PRO A 1 121 ? 7.101 -9.869 -23.209 1.00 75.56 121 PRO A N 1
ATOM 937 C CA . PRO A 1 121 ? 5.854 -9.125 -23.414 1.00 75.56 121 PRO A CA 1
ATOM 938 C C . PRO A 1 121 ? 4.680 -9.697 -22.603 1.00 75.56 121 PRO A C 1
ATOM 940 O O . PRO A 1 121 ? 3.643 -9.057 -22.464 1.00 75.56 121 PRO A O 1
ATOM 943 N N . ASN A 1 122 ? 4.855 -10.897 -22.046 1.00 81.19 122 ASN A N 1
ATOM 944 C CA . ASN A 1 122 ? 3.845 -11.648 -21.316 1.00 81.19 122 ASN A CA 1
ATOM 945 C C . ASN A 1 122 ? 4.020 -11.610 -19.802 1.00 81.19 122 ASN A C 1
ATOM 947 O O . ASN A 1 122 ? 3.259 -12.268 -19.094 1.00 81.19 122 ASN A O 1
ATOM 951 N N . CYS A 1 123 ? 5.020 -10.892 -19.298 1.00 83.19 123 CYS A N 1
ATOM 952 C CA . CYS A 1 123 ? 5.229 -10.726 -17.871 1.00 83.19 123 CYS A CA 1
ATOM 953 C C . CYS A 1 123 ? 5.031 -9.255 -17.514 1.00 83.19 123 CYS A C 1
ATOM 955 O O . CYS A 1 123 ? 5.720 -8.389 -18.049 1.00 83.19 123 CYS A O 1
ATOM 957 N N . SER A 1 124 ? 4.100 -8.956 -16.610 1.00 89.06 124 SER A N 1
ATOM 958 C CA . SER A 1 124 ? 4.034 -7.640 -15.968 1.00 89.06 124 SER A CA 1
ATOM 959 C C . SER A 1 124 ? 4.510 -7.768 -14.531 1.00 89.06 124 SER A C 1
ATOM 961 O O . SER A 1 124 ? 4.023 -8.636 -13.805 1.00 89.06 124 SER A O 1
ATOM 963 N N . ARG A 1 125 ? 5.436 -6.899 -14.123 1.00 93.75 125 ARG A N 1
ATOM 964 C CA . ARG A 1 125 ? 6.007 -6.855 -12.774 1.00 93.75 125 ARG A CA 1
ATOM 965 C C . ARG A 1 125 ? 5.629 -5.532 -12.129 1.00 93.75 125 ARG A C 1
ATOM 967 O O . ARG A 1 125 ? 5.787 -4.481 -12.750 1.00 93.75 125 ARG A O 1
ATOM 974 N N . GLU A 1 126 ? 5.153 -5.566 -10.897 1.00 95.44 126 GLU A N 1
ATOM 975 C CA . GLU A 1 126 ? 4.783 -4.363 -10.160 1.00 95.44 126 GLU A CA 1
ATOM 976 C C . GLU A 1 126 ? 5.237 -4.432 -8.703 1.00 95.44 126 GLU A C 1
ATOM 978 O O . GLU A 1 126 ? 5.223 -5.489 -8.072 1.00 95.44 126 GLU A O 1
ATOM 983 N N . LEU A 1 127 ? 5.625 -3.280 -8.164 1.00 96.69 127 LEU A N 1
ATOM 984 C CA . LEU A 1 127 ? 5.704 -3.071 -6.725 1.00 96.69 127 LEU A CA 1
ATOM 985 C C . LEU A 1 127 ? 4.392 -2.463 -6.263 1.00 96.69 127 LEU A C 1
ATOM 987 O O . LEU A 1 127 ? 4.052 -1.359 -6.678 1.00 96.69 127 LEU A O 1
ATOM 991 N N . GLN A 1 128 ? 3.678 -3.160 -5.396 1.00 96.12 128 GLN A N 1
ATOM 992 C CA . GLN A 1 128 ? 2.524 -2.625 -4.695 1.00 96.12 128 GLN A CA 1
ATOM 993 C C . GLN A 1 128 ? 2.989 -2.110 -3.339 1.00 96.12 128 GLN A C 1
ATOM 995 O O . GLN A 1 128 ? 3.683 -2.807 -2.605 1.00 96.12 128 GLN A O 1
ATOM 1000 N N . PHE A 1 129 ? 2.616 -0.889 -2.990 1.00 96.56 129 PHE A N 1
ATOM 1001 C CA . PHE A 1 129 ? 2.976 -0.290 -1.713 1.00 96.56 129 PHE A CA 1
ATOM 1002 C C . PHE A 1 129 ? 1.764 0.371 -1.083 1.00 96.56 129 PHE A C 1
ATOM 1004 O O . PHE A 1 129 ? 0.886 0.896 -1.771 1.00 96.56 129 PHE A O 1
ATOM 1011 N N . ALA A 1 130 ? 1.720 0.336 0.243 1.00 96.00 130 ALA A N 1
ATOM 1012 C CA . ALA A 1 130 ? 0.593 0.851 0.990 1.00 96.00 130 ALA A CA 1
ATOM 1013 C C . ALA A 1 130 ? 1.023 1.521 2.296 1.00 96.00 130 ALA A C 1
ATOM 1015 O O . ALA A 1 130 ? 2.010 1.121 2.907 1.00 96.00 130 ALA A O 1
ATOM 1016 N N . VAL A 1 131 ? 0.270 2.531 2.728 1.00 95.88 131 VAL A N 1
ATOM 1017 C CA . VAL A 1 131 ? 0.435 3.265 3.988 1.00 95.88 131 VAL A CA 1
ATOM 1018 C C . VAL A 1 131 ? -0.867 3.147 4.771 1.00 95.88 131 VAL A C 1
ATOM 1020 O O . VAL A 1 131 ? -1.870 3.767 4.415 1.00 95.88 131 VAL A O 1
ATOM 1023 N N . SER A 1 132 ? -0.868 2.326 5.818 1.00 93.12 132 SER A N 1
ATOM 1024 C CA . SER A 1 132 ? -2.056 2.061 6.634 1.00 93.12 132 SER A CA 1
ATOM 1025 C C . SER A 1 132 ? -2.443 3.291 7.442 1.00 93.12 132 SER A C 1
ATOM 1027 O O . SER A 1 132 ? -1.610 3.853 8.129 1.00 93.12 132 SER A O 1
ATOM 1029 N N . PHE A 1 133 ? -3.707 3.702 7.435 1.00 89.50 133 PHE A N 1
ATOM 1030 C CA . PHE A 1 133 ? -4.195 4.700 8.405 1.00 89.50 133 PHE A CA 1
ATOM 1031 C C . PHE A 1 133 ? -4.900 4.051 9.601 1.00 89.50 133 PHE A C 1
ATOM 1033 O O . PHE A 1 133 ? -5.439 4.748 10.460 1.00 89.50 133 PHE A O 1
ATOM 1040 N N . ILE A 1 134 ? -4.894 2.716 9.671 1.00 87.44 134 ILE A N 1
ATOM 1041 C CA . ILE A 1 134 ? -5.406 1.948 10.810 1.00 87.44 134 ILE A CA 1
ATOM 1042 C C . ILE A 1 134 ? -4.295 1.736 11.850 1.00 87.44 134 ILE A C 1
ATOM 1044 O O . ILE A 1 134 ? -4.563 1.771 13.052 1.00 87.44 134 ILE A O 1
ATOM 1048 N N . ALA A 1 135 ? -3.055 1.550 11.389 1.00 89.69 135 ALA A N 1
ATOM 1049 C CA . ALA A 1 135 ? -1.853 1.409 12.205 1.00 89.69 135 ALA A CA 1
ATOM 1050 C C . ALA A 1 135 ? -0.684 2.161 11.538 1.00 89.69 135 ALA A C 1
ATOM 1052 O O . ALA A 1 135 ? -0.685 2.279 10.318 1.00 89.69 135 ALA A O 1
ATOM 1053 N N . PRO A 1 136 ? 0.320 2.656 12.286 1.00 92.88 136 PRO A N 1
ATOM 1054 C CA . PRO A 1 136 ? 1.388 3.506 11.748 1.00 92.88 136 PRO A CA 1
ATOM 1055 C C . PRO A 1 136 ? 2.453 2.690 10.994 1.00 92.88 136 PRO A C 1
ATOM 1057 O O . PRO A 1 136 ? 3.630 2.689 11.355 1.00 92.88 136 PRO A O 1
ATOM 1060 N N . TYR A 1 137 ? 2.038 1.968 9.955 1.00 95.06 137 TYR A N 1
ATOM 1061 C CA . TYR A 1 137 ? 2.909 1.130 9.144 1.00 95.06 137 TYR A CA 1
ATOM 1062 C C . TYR A 1 137 ? 2.710 1.380 7.653 1.00 95.06 137 TYR A C 1
ATOM 1064 O O . TYR A 1 137 ? 1.599 1.640 7.186 1.00 95.06 137 TYR A O 1
ATOM 1072 N N . TYR A 1 138 ? 3.793 1.239 6.899 1.00 96.00 138 TYR A N 1
ATOM 1073 C CA . TYR A 1 138 ? 3.758 1.078 5.453 1.00 96.00 138 TYR A CA 1
ATOM 1074 C C . TYR A 1 138 ? 4.303 -0.291 5.062 1.00 96.00 138 TYR A C 1
ATOM 1076 O O . TYR A 1 138 ? 5.139 -0.867 5.753 1.00 96.00 138 TYR A O 1
ATOM 1084 N N . ALA A 1 139 ? 3.842 -0.815 3.937 1.00 95.38 139 ALA A N 1
ATOM 1085 C CA . ALA A 1 139 ? 4.205 -2.138 3.460 1.00 95.38 139 ALA A CA 1
ATOM 1086 C C . ALA A 1 139 ? 4.470 -2.117 1.956 1.00 95.38 139 ALA A C 1
ATOM 1088 O O . ALA A 1 139 ? 3.993 -1.233 1.242 1.00 95.38 139 ALA A O 1
ATOM 1089 N N . CYS A 1 140 ? 5.214 -3.114 1.489 1.00 95.44 140 CYS A N 1
ATOM 1090 C CA . CYS A 1 140 ? 5.489 -3.340 0.078 1.00 95.44 140 CYS A CA 1
ATOM 1091 C C . CYS A 1 140 ? 5.342 -4.822 -0.237 1.00 95.44 140 CYS A C 1
ATOM 1093 O O . CYS A 1 140 ? 5.816 -5.659 0.532 1.00 95.44 140 CYS A O 1
ATOM 1095 N N . SER A 1 141 ? 4.721 -5.128 -1.365 1.00 94.00 141 SER A N 1
ATOM 1096 C CA . SER A 1 141 ? 4.722 -6.448 -1.971 1.00 94.00 141 SER A CA 1
ATOM 1097 C C . SER A 1 141 ? 5.132 -6.336 -3.435 1.00 94.00 141 SER A C 1
ATOM 1099 O O . SER A 1 141 ? 4.923 -5.326 -4.108 1.00 94.00 141 SER A O 1
ATOM 1101 N N . TYR A 1 142 ? 5.765 -7.385 -3.930 1.00 94.25 142 TYR A N 1
ATOM 1102 C CA . TYR A 1 142 ? 6.058 -7.573 -5.334 1.00 94.25 142 TYR A CA 1
ATOM 1103 C C . TYR A 1 142 ? 4.977 -8.460 -5.944 1.00 94.25 142 TYR A C 1
ATOM 1105 O O . TYR A 1 142 ? 4.646 -9.512 -5.395 1.00 94.25 142 TYR A O 1
ATOM 1113 N N . SER A 1 143 ? 4.443 -8.059 -7.092 1.00 91.56 143 SER A N 1
ATOM 1114 C CA . SER A 1 143 ? 3.534 -8.890 -7.865 1.00 91.56 143 SER A CA 1
ATOM 1115 C C . SER A 1 143 ? 4.053 -9.103 -9.278 1.00 91.56 143 SER A C 1
ATOM 1117 O O . SER A 1 143 ? 4.562 -8.187 -9.926 1.00 91.56 143 SER A O 1
ATOM 1119 N N . SER A 1 144 ? 3.907 -10.333 -9.762 1.00 90.75 144 SER A N 1
ATOM 1120 C CA . SER A 1 144 ? 4.093 -10.673 -11.163 1.00 90.75 144 SER A CA 1
ATOM 1121 C C . SER A 1 144 ? 2.823 -11.297 -11.726 1.00 90.75 144 SER A C 1
ATOM 1123 O O . SER A 1 144 ? 2.135 -12.088 -11.074 1.00 90.75 144 SER A O 1
ATOM 1125 N N . ARG A 1 145 ? 2.503 -10.932 -12.968 1.00 87.06 145 ARG A N 1
ATOM 1126 C CA . ARG A 1 145 ? 1.456 -11.583 -13.756 1.00 87.06 145 ARG A CA 1
ATOM 1127 C C . ARG A 1 145 ? 2.092 -12.168 -14.991 1.00 87.06 145 ARG A C 1
ATOM 1129 O O . ARG A 1 145 ? 2.757 -11.445 -15.732 1.00 87.06 145 ARG A O 1
ATOM 1136 N N . THR A 1 146 ? 1.869 -13.457 -15.206 1.00 84.06 146 THR A N 1
ATOM 1137 C CA . THR A 1 146 ? 2.249 -14.113 -16.455 1.00 84.06 146 THR A CA 1
ATOM 1138 C C . THR A 1 146 ? 0.997 -14.415 -17.262 1.00 84.06 146 THR A C 1
ATOM 1140 O O . THR A 1 146 ? 0.061 -15.063 -16.786 1.00 84.06 146 THR A O 1
ATOM 1143 N N . TYR A 1 147 ? 0.970 -13.907 -18.488 1.00 81.25 147 TYR A N 1
ATOM 1144 C CA . TYR A 1 147 ? -0.050 -14.234 -19.469 1.00 81.25 147 TYR A CA 1
ATOM 1145 C C . TYR A 1 147 ? 0.445 -15.454 -20.233 1.00 81.25 147 TYR A C 1
ATOM 1147 O O . TYR A 1 147 ? 1.445 -15.381 -20.950 1.00 81.25 147 TYR A O 1
ATOM 1155 N N . GLN A 1 148 ? -0.225 -16.596 -20.077 1.00 75.50 148 GLN A N 1
ATOM 1156 C CA . GLN A 1 148 ? 0.015 -17.684 -21.015 1.00 75.50 148 GLN A CA 1
ATOM 1157 C C . GLN A 1 148 ? -0.453 -17.176 -22.376 1.00 75.50 148 GLN A C 1
ATOM 1159 O O . GLN A 1 148 ? -1.614 -16.794 -22.532 1.00 75.50 148 GLN A O 1
ATOM 1164 N N . HIS A 1 149 ? 0.458 -17.112 -23.350 1.00 66.25 149 HIS A N 1
ATOM 1165 C CA . HIS A 1 149 ? 0.032 -17.031 -24.735 1.00 66.25 149 HIS A CA 1
ATOM 1166 C C . HIS A 1 149 ? -0.799 -18.286 -24.957 1.00 66.25 149 HIS A C 1
ATOM 1168 O O . HIS A 1 149 ? -0.257 -19.386 -25.085 1.00 66.25 149 HIS A O 1
ATOM 1174 N N . GLY A 1 150 ? -2.124 -18.120 -24.969 1.00 61.94 150 GLY A N 1
ATOM 1175 C CA . GLY A 1 150 ? -2.970 -19.067 -25.659 1.00 61.94 150 GLY A CA 1
ATOM 1176 C C . GLY A 1 150 ? -2.299 -19.252 -27.005 1.00 61.94 150 GLY A C 1
ATOM 1177 O O . GLY A 1 150 ? -2.004 -18.264 -27.679 1.00 61.94 150 GLY A O 1
ATOM 1178 N N . ARG A 1 151 ? -1.934 -20.493 -27.316 1.00 56.66 151 ARG A N 1
ATOM 1179 C CA . ARG A 1 151 ? -1.418 -20.903 -28.614 1.00 56.66 151 ARG A CA 1
ATOM 1180 C C . ARG A 1 151 ? -2.545 -20.587 -29.597 1.00 56.66 151 ARG A C 1
ATOM 1182 O O . ARG A 1 151 ? -3.340 -21.466 -29.910 1.00 56.66 151 ARG A O 1
ATOM 1189 N N . MET A 1 152 ? -2.712 -19.309 -29.956 1.00 54.06 152 MET A N 1
ATOM 1190 C CA . MET A 1 152 ? -3.499 -18.882 -31.097 1.00 54.06 152 MET A CA 1
ATOM 1191 C C . MET A 1 152 ? -2.887 -19.718 -32.186 1.00 54.06 152 MET A C 1
ATOM 1193 O O . MET A 1 152 ? -1.688 -19.582 -32.436 1.00 54.06 152 MET A O 1
ATOM 1197 N N . GLY A 1 153 ? -3.652 -20.720 -32.630 1.00 54.22 153 GLY A N 1
ATOM 1198 C CA . GLY A 1 153 ? -3.167 -21.694 -33.582 1.00 54.22 153 GLY A CA 1
ATOM 1199 C C . GLY A 1 153 ? -2.438 -20.903 -34.640 1.00 54.22 153 GLY A C 1
ATOM 1200 O O . GLY A 1 153 ? -2.996 -19.922 -35.132 1.00 54.22 153 GLY A O 1
ATOM 1201 N N . GLU A 1 154 ? -1.174 -21.255 -34.875 1.00 55.09 154 GLU A N 1
ATOM 1202 C CA . GLU A 1 154 ? -0.491 -20.880 -36.098 1.00 55.09 154 GLU A CA 1
ATOM 1203 C C . GLU A 1 154 ? -1.470 -21.294 -37.185 1.00 55.09 154 GLU A C 1
ATOM 1205 O O . GLU A 1 154 ? -1.632 -22.482 -37.477 1.00 55.09 154 GLU A O 1
ATOM 1210 N N . HIS A 1 155 ? -2.272 -20.328 -37.632 1.00 53.62 155 HIS A N 1
ATOM 1211 C CA . HIS A 1 155 ? -3.211 -20.520 -38.700 1.00 53.62 155 HIS A CA 1
ATOM 1212 C C . HIS A 1 155 ? -2.260 -20.655 -39.858 1.00 53.62 155 HIS A C 1
ATOM 1214 O O . HIS A 1 155 ? -1.663 -19.681 -40.301 1.00 53.62 155 HIS A O 1
ATOM 1220 N N . ARG A 1 156 ? -1.961 -21.915 -40.151 1.00 49.75 156 ARG A N 1
ATOM 1221 C CA . ARG A 1 156 ? -1.036 -22.338 -41.170 1.00 49.75 156 ARG A CA 1
ATOM 1222 C C . ARG A 1 156 ? -1.531 -21.650 -42.428 1.00 49.75 156 ARG A C 1
ATOM 1224 O O . ARG A 1 156 ? -2.595 -21.990 -42.943 1.00 49.75 156 ARG A O 1
ATOM 1231 N N . GLU A 1 157 ? -0.830 -20.591 -42.802 1.00 55.97 157 GLU A N 1
ATOM 1232 C CA . GLU A 1 157 ? -0.951 -19.939 -44.089 1.00 55.97 157 GLU A CA 1
ATOM 1233 C C . GLU A 1 157 ? -0.438 -20.968 -45.098 1.00 55.97 157 GLU A C 1
ATOM 1235 O O . GLU A 1 157 ? 0.690 -20.912 -45.572 1.00 55.97 157 GLU A O 1
ATOM 1240 N N . ASP A 1 158 ? -1.245 -21.997 -45.358 1.00 56.25 158 ASP A N 1
ATOM 1241 C CA . ASP A 1 158 ? -1.173 -22.714 -46.615 1.00 56.25 158 ASP A CA 1
ATOM 1242 C C . ASP A 1 158 ? -1.768 -21.724 -47.640 1.00 56.25 158 ASP A C 1
ATOM 1244 O O . ASP A 1 158 ? -2.963 -21.728 -47.945 1.00 56.25 158 ASP A O 1
ATOM 1248 N N . GLU A 1 159 ? -0.927 -20.764 -48.046 1.00 55.25 159 GLU A N 1
ATOM 1249 C CA . GLU A 1 159 ? -1.120 -19.871 -49.187 1.00 55.25 159 GLU A CA 1
ATOM 1250 C C . GLU A 1 159 ? -1.141 -20.721 -50.464 1.00 55.25 159 GLU A C 1
ATOM 1252 O O . GLU A 1 159 ? -0.147 -20.821 -51.178 1.00 55.25 159 GLU A O 1
ATOM 1257 N N . ASP A 1 160 ? -2.275 -21.352 -50.756 1.00 57.75 160 ASP A N 1
ATOM 1258 C CA . ASP A 1 160 ? -2.572 -21.803 -52.112 1.00 57.75 160 ASP A CA 1
ATOM 1259 C C . ASP A 1 160 ? -3.382 -20.703 -52.823 1.00 57.75 160 ASP A C 1
ATOM 1261 O O . ASP A 1 160 ? -4.564 -20.479 -52.555 1.00 57.75 160 ASP A O 1
ATOM 1265 N N . ASP A 1 161 ? -2.669 -19.986 -53.696 1.00 60.00 161 ASP A N 1
ATOM 1266 C CA . ASP A 1 161 ? -3.108 -19.187 -54.848 1.00 60.00 161 ASP A CA 1
ATOM 1267 C C . ASP A 1 161 ? -4.628 -19.050 -55.070 1.00 60.00 161 ASP A C 1
ATOM 1269 O O . ASP A 1 161 ? -5.282 -19.932 -55.633 1.00 60.00 161 ASP A O 1
ATOM 1273 N N . MET A 1 162 ? -5.182 -17.864 -54.787 1.00 51.72 162 MET A N 1
ATOM 1274 C CA . MET A 1 162 ? -6.497 -17.461 -55.304 1.00 51.72 162 MET A CA 1
ATOM 1275 C C . MET A 1 162 ? -6.433 -16.077 -55.974 1.00 51.72 162 MET A C 1
ATOM 1277 O O . MET A 1 162 ? -6.125 -15.082 -55.312 1.00 51.72 162 MET A O 1
ATOM 1281 N N . PRO A 1 163 ? -6.732 -15.973 -57.286 1.00 60.53 163 PRO A N 1
ATOM 1282 C CA . PRO A 1 163 ? -6.671 -14.718 -58.019 1.00 60.53 163 PRO A CA 1
ATOM 1283 C C . PRO A 1 163 ? -7.860 -13.799 -57.710 1.00 60.53 163 PRO A C 1
ATOM 1285 O O . PRO A 1 163 ? -9.024 -14.198 -57.671 1.00 60.53 163 PRO A O 1
ATOM 1288 N N . ILE A 1 164 ? -7.525 -12.522 -57.551 1.00 60.88 164 ILE A N 1
ATOM 1289 C CA . ILE A 1 164 ? -8.410 -11.396 -57.259 1.00 60.88 164 ILE A CA 1
ATOM 1290 C C . ILE A 1 164 ? -9.273 -11.065 -58.484 1.00 60.88 164 ILE A C 1
ATOM 1292 O O . ILE A 1 164 ? -8.750 -10.619 -59.504 1.00 60.88 164 ILE A O 1
ATOM 1296 N N . SER A 1 165 ? -10.598 -11.185 -58.367 1.00 53.62 165 SER A N 1
ATOM 1297 C CA . SER A 1 165 ? -11.531 -10.319 -59.105 1.00 53.62 165 SER A CA 1
ATOM 1298 C C . SER A 1 165 ? -12.937 -10.346 -58.500 1.00 53.62 165 SER A C 1
ATOM 1300 O O . SER A 1 165 ? -13.463 -11.413 -58.199 1.00 53.62 165 SER A O 1
ATOM 1302 N N . GLY A 1 166 ? -13.552 -9.165 -58.379 1.00 48.00 166 GLY A N 1
ATOM 1303 C CA . GLY A 1 166 ? -15.001 -9.016 -58.221 1.00 48.00 166 GLY A CA 1
ATOM 1304 C C . GLY A 1 166 ? -15.437 -8.243 -56.981 1.00 48.00 166 GLY A C 1
ATOM 1305 O O . GLY A 1 166 ? -15.558 -8.806 -55.900 1.00 48.00 166 GLY A O 1
ATOM 1306 N N . GLU A 1 167 ? -15.723 -6.955 -57.171 1.00 56.53 167 GLU A N 1
ATOM 1307 C CA . GLU A 1 167 ? -16.442 -6.090 -56.233 1.00 56.53 167 GLU A CA 1
ATOM 1308 C C . GLU A 1 167 ? -17.757 -6.738 -55.768 1.00 56.53 167 GLU A C 1
ATOM 1310 O O . GLU A 1 167 ? -18.618 -7.077 -56.580 1.00 56.53 167 GLU A O 1
ATOM 1315 N N . SER A 1 168 ? -17.942 -6.883 -54.457 1.00 50.97 168 SER A N 1
ATOM 1316 C CA . SER A 1 168 ? -19.242 -7.130 -53.823 1.00 50.97 168 SER A CA 1
ATOM 1317 C C . SER A 1 168 ? -19.197 -6.634 -52.377 1.00 50.97 168 SER A C 1
ATOM 1319 O O . SER A 1 168 ? -18.227 -6.866 -51.657 1.00 50.97 168 SER A O 1
ATOM 1321 N N . GLN A 1 169 ? -20.231 -5.888 -51.981 1.00 50.69 169 GLN A N 1
ATOM 1322 C CA . GLN A 1 169 ? -20.408 -5.313 -50.643 1.00 50.69 169 GLN A CA 1
ATOM 1323 C C . GLN A 1 169 ? -20.341 -6.391 -49.545 1.00 50.69 169 GLN A C 1
ATOM 1325 O O . GLN A 1 169 ? -20.885 -7.477 -49.751 1.00 50.69 169 GLN A O 1
ATOM 1330 N N . PRO A 1 170 ? -19.761 -6.112 -48.360 1.00 46.72 170 PRO A N 1
ATOM 1331 C CA . PRO A 1 170 ? -19.792 -7.067 -47.268 1.00 46.72 170 PRO A CA 1
ATOM 1332 C C . PRO A 1 170 ? -21.167 -7.008 -46.594 1.00 46.72 170 PRO A C 1
ATOM 1334 O O . PRO A 1 170 ? -21.461 -6.100 -45.815 1.00 46.72 170 PRO A O 1
ATOM 1337 N N . GLU A 1 171 ? -22.019 -7.984 -46.899 1.00 53.00 171 GLU A N 1
ATOM 1338 C CA . GLU A 1 171 ? -23.069 -8.393 -45.971 1.00 53.00 171 GLU A CA 1
ATOM 1339 C C . GLU A 1 171 ? -22.403 -8.822 -44.661 1.00 53.00 171 GLU A C 1
ATOM 1341 O O . GLU A 1 171 ? -21.391 -9.530 -44.663 1.00 53.00 171 GLU A O 1
ATOM 1346 N N . ALA A 1 172 ? -22.950 -8.353 -43.541 1.00 49.16 172 ALA A N 1
ATOM 1347 C CA . ALA A 1 172 ? -22.521 -8.735 -42.208 1.00 49.16 172 ALA A CA 1
ATOM 1348 C C . ALA A 1 172 ? -22.723 -10.246 -42.035 1.00 49.16 172 ALA A C 1
ATOM 1350 O O . ALA A 1 172 ? -23.798 -10.701 -41.655 1.00 49.16 172 ALA A O 1
ATOM 1351 N N . LYS A 1 173 ? -21.686 -11.029 -42.349 1.00 46.38 173 LYS A N 1
ATOM 1352 C CA . LYS A 1 173 ? -21.609 -12.430 -41.957 1.00 46.38 173 LYS A CA 1
ATOM 1353 C C . LYS A 1 173 ? -21.565 -12.454 -40.440 1.00 46.38 173 LYS A C 1
ATOM 1355 O O . LYS A 1 173 ? -20.567 -12.078 -39.830 1.00 46.38 173 LYS A O 1
ATOM 1360 N N . GLU A 1 174 ? -22.687 -12.844 -39.850 1.00 48.84 174 GLU A N 1
ATOM 1361 C CA . GLU A 1 174 ? -22.752 -13.294 -38.471 1.00 48.84 174 GLU A CA 1
ATOM 1362 C C . GLU A 1 174 ? -21.611 -14.296 -38.277 1.00 48.84 174 GLU A C 1
ATOM 1364 O O . GLU A 1 174 ? -21.512 -15.284 -39.005 1.00 48.84 174 GLU A O 1
ATOM 1369 N N . ASN A 1 175 ? -20.686 -13.973 -37.372 1.00 47.44 175 ASN A N 1
ATOM 1370 C CA . ASN A 1 175 ? -19.569 -14.842 -37.037 1.00 47.44 175 ASN A CA 1
ATOM 1371 C C . ASN A 1 175 ? -20.149 -16.143 -36.476 1.00 47.44 175 ASN A C 1
ATOM 1373 O O . ASN A 1 175 ? -20.499 -16.219 -35.299 1.00 47.44 175 ASN A O 1
ATOM 1377 N N . GLU A 1 176 ? -20.285 -17.144 -37.340 1.00 46.84 176 GLU A N 1
ATOM 1378 C CA . GLU A 1 176 ? -20.672 -18.499 -36.987 1.00 46.84 176 GLU A CA 1
ATOM 1379 C C . GLU A 1 176 ? -19.550 -19.063 -36.109 1.00 46.84 176 GLU A C 1
ATOM 1381 O O . GLU A 1 176 ? -18.488 -19.472 -36.582 1.00 46.84 176 GLU A O 1
ATOM 1386 N N . ILE A 1 177 ? -19.742 -18.975 -34.790 1.00 60.47 177 ILE A N 1
ATOM 1387 C CA . ILE A 1 177 ? -18.844 -19.562 -33.800 1.00 60.47 177 ILE A CA 1
ATOM 1388 C C . ILE A 1 177 ? -18.929 -21.075 -34.008 1.00 60.47 177 ILE A C 1
ATOM 1390 O O . ILE A 1 177 ? -19.849 -21.731 -33.528 1.00 60.47 177 ILE A O 1
ATOM 1394 N 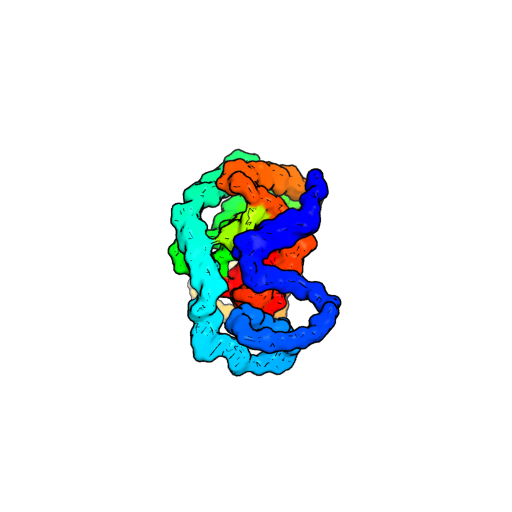N . MET A 1 178 ? -17.991 -21.617 -34.784 1.00 45.16 178 MET A N 1
ATOM 1395 C CA . MET A 1 178 ? -17.850 -23.048 -35.027 1.00 45.16 178 MET A CA 1
ATOM 1396 C C . MET A 1 178 ? -17.603 -23.754 -33.692 1.00 45.16 178 MET A C 1
ATOM 1398 O O . MET A 1 178 ? -16.502 -23.725 -33.139 1.00 45.16 178 MET A O 1
ATOM 1402 N N . TYR A 1 179 ? -18.651 -24.377 -33.157 1.00 54.25 179 TYR A N 1
ATOM 1403 C CA . TYR A 1 179 ? -18.560 -25.243 -31.991 1.00 54.25 179 TYR A CA 1
ATOM 1404 C C . TYR A 1 179 ? -17.705 -26.461 -32.353 1.00 54.25 179 TYR A C 1
ATOM 1406 O O . TYR A 1 179 ? -18.071 -27.265 -33.211 1.00 54.25 179 TYR A O 1
ATOM 1414 N N . GLY A 1 180 ? -16.548 -26.597 -31.703 1.00 58.41 180 GLY A N 1
ATOM 1415 C CA . GLY A 1 180 ? -15.738 -27.806 -31.796 1.00 58.41 180 GLY A CA 1
ATOM 1416 C C . GLY A 1 180 ? -16.522 -29.038 -31.311 1.00 58.41 180 GLY A C 1
ATOM 1417 O O . GLY A 1 180 ? -17.407 -28.912 -30.461 1.00 58.41 180 GLY A O 1
ATOM 1418 N N . PRO A 1 181 ? -16.193 -30.245 -31.805 1.00 62.44 181 PRO A N 1
ATOM 1419 C CA . PRO A 1 181 ? -16.967 -31.473 -31.582 1.00 62.44 181 PRO A CA 1
ATOM 1420 C C . PRO A 1 181 ? -17.063 -31.934 -30.115 1.00 62.44 181 PRO A C 1
ATOM 1422 O O . PRO A 1 181 ? -17.792 -32.880 -29.829 1.00 62.44 181 PRO A O 1
ATOM 1425 N N . SER A 1 182 ? -16.363 -31.284 -29.182 1.00 62.28 182 SER A N 1
ATOM 1426 C CA . SER A 1 182 ? -16.431 -31.563 -27.744 1.00 62.28 182 SER A CA 1
ATOM 1427 C C . SER A 1 182 ? -17.393 -30.663 -26.959 1.00 62.28 182 SER A C 1
ATOM 1429 O O . SER A 1 182 ? -17.614 -30.943 -25.787 1.00 62.28 182 SER A O 1
ATOM 1431 N N . GLY A 1 183 ? -17.972 -29.602 -27.540 1.00 65.75 183 GLY A N 1
ATOM 1432 C CA . GLY A 1 183 ? -18.944 -28.721 -26.861 1.00 65.75 183 GLY A CA 1
ATOM 1433 C C . GLY A 1 183 ? -18.421 -27.938 -25.640 1.00 65.75 183 GLY A C 1
ATOM 1434 O O . GLY A 1 183 ? -19.101 -27.039 -25.151 1.00 65.75 183 GLY A O 1
ATOM 1435 N N . GLU A 1 184 ? -17.214 -28.233 -25.161 1.00 66.69 184 GLU A N 1
ATOM 1436 C CA . GLU A 1 184 ? -16.534 -27.488 -24.108 1.00 66.69 184 GLU A CA 1
ATOM 1437 C C . GLU A 1 184 ? -15.859 -26.260 -24.718 1.00 66.69 184 GLU A C 1
ATOM 1439 O O . GLU A 1 184 ? -14.928 -26.365 -25.520 1.00 66.69 184 GLU A O 1
ATOM 1444 N N . LEU A 1 185 ? -16.347 -25.077 -24.343 1.00 68.38 185 LEU A N 1
ATOM 1445 C CA . LEU A 1 185 ? -15.651 -23.829 -24.629 1.00 68.38 185 LEU A CA 1
ATOM 1446 C C . LEU A 1 185 ? -14.242 -23.909 -24.017 1.00 68.38 185 LEU A C 1
ATOM 1448 O O . LEU A 1 185 ? -14.125 -24.314 -22.856 1.00 68.38 185 LEU A O 1
ATOM 1452 N N . PRO A 1 186 ? -13.181 -23.511 -24.743 1.00 65.81 186 PRO A N 1
ATOM 1453 C CA . PRO A 1 186 ? -11.855 -23.390 -24.160 1.00 65.81 186 PRO A CA 1
ATOM 1454 C C . PRO A 1 186 ? -11.950 -22.500 -22.923 1.00 65.81 186 PRO A C 1
ATOM 1456 O O . PRO A 1 186 ? -12.314 -21.327 -23.030 1.00 65.81 186 PRO A O 1
ATOM 1459 N N . ILE A 1 187 ? -11.667 -23.059 -21.745 1.00 70.94 187 ILE A N 1
ATOM 1460 C CA . ILE A 1 187 ? -11.615 -22.266 -20.519 1.00 70.94 187 ILE A CA 1
ATOM 1461 C C . ILE A 1 187 ? -10.501 -21.234 -20.734 1.00 70.94 187 ILE A C 1
ATOM 1463 O O . ILE A 1 187 ? -9.360 -21.641 -20.982 1.00 70.94 187 ILE A O 1
ATOM 1467 N N . PRO A 1 188 ? -10.794 -19.919 -20.679 1.00 67.75 188 PRO A N 1
ATOM 1468 C CA . PRO A 1 188 ? -9.760 -18.908 -20.802 1.00 67.75 188 PRO A CA 1
ATOM 1469 C C . PRO A 1 188 ? -8.724 -19.172 -19.716 1.00 67.75 188 PRO A C 1
ATOM 1471 O O . PRO A 1 188 ? -9.061 -19.228 -18.531 1.00 67.75 188 PRO A O 1
ATOM 1474 N N . GLN A 1 189 ? -7.467 -19.370 -20.107 1.00 71.31 189 GLN A N 1
ATOM 1475 C CA . GLN A 1 189 ? -6.398 -19.487 -19.128 1.00 71.31 189 GLN A CA 1
ATOM 1476 C C . GLN A 1 189 ? -6.262 -18.136 -18.431 1.00 71.31 189 GLN A C 1
ATOM 1478 O O . GLN A 1 189 ? -5.843 -17.148 -19.035 1.00 71.31 189 GLN A O 1
ATOM 1483 N N . LEU A 1 190 ? -6.681 -18.085 -17.168 1.00 74.31 190 LEU A N 1
ATOM 1484 C CA . LEU A 1 190 ? -6.539 -16.885 -16.359 1.00 74.31 190 LEU A CA 1
ATOM 1485 C C . LEU A 1 190 ? -5.045 -16.582 -16.163 1.00 74.31 190 LEU A C 1
ATOM 1487 O O . LEU A 1 190 ? -4.246 -17.519 -16.040 1.00 74.31 190 LEU A O 1
ATOM 1491 N N . PRO A 1 191 ? -4.654 -15.296 -16.119 1.00 76.00 191 PRO A N 1
ATOM 1492 C CA . PRO A 1 191 ? -3.286 -14.916 -15.799 1.00 76.00 191 PRO A CA 1
ATOM 1493 C C . PRO A 1 191 ? -2.873 -15.558 -14.477 1.00 76.00 191 PRO A C 1
ATOM 1495 O O . PRO A 1 191 ? -3.624 -15.508 -13.499 1.00 76.00 191 PRO A O 1
ATOM 1498 N N . GLN A 1 192 ? -1.675 -16.137 -14.424 1.00 80.75 192 GLN A N 1
ATOM 1499 C CA . GLN A 1 192 ? -1.141 -16.595 -13.148 1.00 80.75 192 GLN A CA 1
ATOM 1500 C C . GLN A 1 192 ? -0.662 -15.365 -12.382 1.00 80.75 192 GLN A C 1
ATOM 1502 O O . GLN A 1 192 ? 0.275 -14.683 -12.809 1.00 80.75 192 GLN A O 1
ATOM 1507 N N . TYR A 1 193 ? -1.356 -15.069 -11.285 1.00 83.81 193 TYR A N 1
ATOM 1508 C CA . TYR A 1 193 ? -1.032 -13.988 -10.365 1.00 83.81 193 TYR A CA 1
ATOM 1509 C C . TYR A 1 193 ? -0.172 -14.540 -9.230 1.00 83.81 193 TYR A C 1
ATOM 1511 O O . TYR A 1 193 ? -0.613 -15.415 -8.485 1.00 83.81 193 TYR A O 1
ATOM 1519 N N . ALA A 1 194 ? 1.047 -14.025 -9.098 1.00 87.00 194 ALA A N 1
ATOM 1520 C CA . ALA A 1 194 ? 1.904 -14.287 -7.953 1.00 87.00 194 ALA A CA 1
ATOM 1521 C C . ALA A 1 194 ? 2.122 -12.979 -7.188 1.00 87.00 194 ALA A C 1
ATOM 1523 O O . ALA A 1 194 ? 2.458 -11.951 -7.780 1.00 87.00 194 ALA A O 1
ATOM 1524 N N . GLN A 1 195 ? 1.930 -13.023 -5.872 1.00 88.12 195 GLN A N 1
ATOM 1525 C CA . GLN A 1 195 ? 2.258 -11.934 -4.958 1.00 88.12 195 GLN A CA 1
ATOM 1526 C C . GLN A 1 195 ? 3.232 -12.464 -3.911 1.00 88.12 195 GLN A C 1
ATOM 1528 O O . GLN A 1 195 ? 3.047 -13.555 -3.373 1.00 88.12 195 GLN A O 1
ATOM 1533 N N . SER A 1 196 ? 4.282 -11.698 -3.650 1.00 90.12 196 SER A N 1
ATOM 1534 C CA . SER A 1 196 ? 5.333 -12.021 -2.695 1.00 90.12 196 SER A CA 1
ATOM 1535 C C . SER A 1 196 ? 5.676 -10.785 -1.876 1.00 90.12 196 SER A C 1
ATOM 1537 O O . SER A 1 196 ? 5.670 -9.670 -2.388 1.00 90.12 196 SER A O 1
ATOM 1539 N N . PHE A 1 197 ? 6.016 -10.976 -0.606 1.00 89.62 197 PHE A N 1
ATOM 1540 C CA . PHE A 1 197 ? 6.587 -9.917 0.234 1.00 89.62 197 PHE A CA 1
ATOM 1541 C C . PHE A 1 197 ? 8.120 -9.906 0.183 1.00 89.62 197 PHE A C 1
ATOM 1543 O O . PHE A 1 197 ? 8.756 -8.953 0.628 1.00 89.62 197 PHE A O 1
ATOM 1550 N N . GLU A 1 198 ? 8.719 -10.936 -0.414 1.00 92.56 198 GLU A N 1
ATOM 1551 C CA . GLU A 1 198 ? 10.137 -10.963 -0.741 1.00 92.56 198 GLU A CA 1
ATOM 1552 C C . GLU A 1 198 ? 10.357 -10.256 -2.077 1.00 92.56 198 GLU A C 1
ATOM 1554 O O . GLU A 1 198 ? 9.839 -10.673 -3.118 1.00 92.56 198 GLU A O 1
ATOM 1559 N N . LEU A 1 199 ? 11.120 -9.164 -2.037 1.00 93.50 199 LEU A N 1
ATOM 1560 C CA . LEU A 1 199 ? 11.420 -8.370 -3.220 1.00 93.50 199 LEU A CA 1
ATOM 1561 C C . LEU A 1 199 ? 12.571 -9.006 -4.009 1.00 93.50 199 LEU A C 1
ATOM 1563 O O . LEU A 1 199 ? 13.616 -9.301 -3.418 1.00 93.50 199 LEU A O 1
ATOM 1567 N N . PRO A 1 200 ? 12.441 -9.162 -5.338 1.00 93.94 200 PRO A N 1
ATOM 1568 C CA . PRO A 1 200 ? 13.564 -9.589 -6.156 1.00 93.94 200 PRO A CA 1
ATOM 1569 C C . PRO A 1 200 ? 14.671 -8.521 -6.136 1.00 93.94 200 PRO A C 1
ATOM 1571 O O . PRO A 1 200 ? 14.420 -7.335 -5.902 1.00 93.94 200 PRO A O 1
ATOM 1574 N N . ILE A 1 201 ? 15.920 -8.948 -6.348 1.00 95.12 201 ILE A N 1
ATOM 1575 C CA . ILE A 1 201 ? 17.122 -8.116 -6.146 1.00 95.12 201 ILE A CA 1
ATOM 1576 C C . ILE A 1 201 ? 17.072 -6.815 -6.963 1.00 95.12 201 ILE A C 1
ATOM 1578 O O . ILE A 1 201 ? 17.482 -5.760 -6.478 1.00 95.12 201 ILE A O 1
ATOM 1582 N N . ASP A 1 202 ? 16.549 -6.881 -8.182 1.00 94.38 202 ASP A N 1
ATOM 1583 C CA . ASP A 1 202 ? 16.395 -5.755 -9.102 1.00 94.38 202 ASP A CA 1
ATOM 1584 C C . ASP A 1 202 ? 15.291 -4.771 -8.682 1.00 94.38 202 ASP A C 1
ATOM 1586 O O . ASP A 1 202 ? 15.368 -3.592 -9.023 1.00 94.38 202 ASP A O 1
ATOM 1590 N N . ALA A 1 203 ? 14.308 -5.206 -7.888 1.00 95.69 203 ALA A N 1
ATOM 1591 C CA . ALA A 1 203 ? 13.248 -4.348 -7.361 1.00 95.69 203 ALA A CA 1
ATOM 1592 C C . ALA A 1 203 ? 13.649 -3.594 -6.074 1.00 95.69 203 ALA A C 1
ATOM 1594 O O . ALA A 1 203 ? 13.050 -2.567 -5.742 1.00 95.69 203 ALA A O 1
ATOM 1595 N N . ILE A 1 204 ? 14.685 -4.049 -5.357 1.00 96.56 204 ILE A N 1
ATOM 1596 C CA . ILE A 1 204 ? 15.147 -3.437 -4.096 1.00 96.56 204 ILE A CA 1
ATOM 1597 C C . ILE A 1 204 ? 15.501 -1.941 -4.241 1.00 96.56 204 ILE A C 1
ATOM 1599 O O . ILE A 1 204 ? 15.097 -1.160 -3.374 1.00 96.56 204 ILE A O 1
ATOM 1603 N N . PRO A 1 205 ? 16.230 -1.481 -5.281 1.00 97.31 205 PRO A N 1
ATOM 1604 C CA . PRO A 1 205 ? 16.553 -0.060 -5.440 1.00 97.31 205 PRO A CA 1
ATOM 1605 C C . PRO A 1 205 ? 15.312 0.832 -5.596 1.00 97.31 205 PRO A C 1
ATOM 1607 O O . PRO A 1 205 ? 15.267 1.934 -5.038 1.00 97.31 205 PRO A O 1
ATOM 1610 N N . TYR A 1 206 ? 14.291 0.336 -6.304 1.00 97.62 206 TYR A N 1
ATOM 1611 C CA . TYR A 1 206 ? 13.011 1.027 -6.460 1.00 97.62 206 TYR A CA 1
ATOM 1612 C C . TYR A 1 206 ? 12.311 1.151 -5.111 1.00 97.62 206 TYR A C 1
ATOM 1614 O O . TYR A 1 206 ? 11.962 2.258 -4.696 1.00 97.62 206 TYR A O 1
ATOM 1622 N N . TRP A 1 207 ? 12.201 0.034 -4.383 1.00 97.38 207 TRP A N 1
ATOM 1623 C CA . TRP A 1 207 ? 11.590 0.030 -3.060 1.00 97.38 207 TRP A CA 1
ATOM 1624 C C . TRP A 1 207 ? 12.295 0.974 -2.086 1.00 97.38 207 TRP A C 1
ATOM 1626 O O . TRP A 1 207 ? 11.624 1.795 -1.478 1.00 97.38 207 TRP A O 1
ATOM 1636 N N . LYS A 1 208 ? 13.629 0.960 -1.991 1.00 98.06 208 LYS A N 1
ATOM 1637 C CA . LYS A 1 208 ? 14.368 1.869 -1.087 1.00 98.06 208 LYS A CA 1
ATOM 1638 C C . LYS A 1 208 ? 14.075 3.346 -1.347 1.00 98.06 208 LYS A C 1
ATOM 1640 O O . LYS A 1 208 ? 14.058 4.162 -0.427 1.00 98.06 208 LYS A O 1
ATOM 1645 N N . THR A 1 209 ? 13.861 3.706 -2.608 1.00 98.25 209 THR A N 1
ATOM 1646 C CA . THR A 1 209 ? 13.520 5.084 -2.976 1.00 98.25 209 THR A CA 1
ATOM 1647 C C . THR A 1 209 ? 12.088 5.420 -2.581 1.00 98.25 209 THR A C 1
ATOM 1649 O O . THR A 1 209 ? 11.858 6.490 -2.019 1.00 98.25 209 THR A O 1
ATOM 1652 N N . ILE A 1 210 ? 11.144 4.508 -2.840 1.00 98.25 210 ILE A N 1
ATOM 1653 C CA . ILE A 1 210 ? 9.746 4.640 -2.412 1.00 98.25 210 ILE A CA 1
ATOM 1654 C C . ILE A 1 210 ? 9.682 4.749 -0.887 1.00 98.25 210 ILE A C 1
ATOM 1656 O O . ILE A 1 210 ? 9.125 5.710 -0.374 1.00 98.25 210 ILE A O 1
ATOM 1660 N N . GLU A 1 211 ? 10.312 3.823 -0.168 1.00 97.75 211 GLU A N 1
ATOM 1661 C CA . GLU A 1 211 ? 10.391 3.781 1.291 1.00 97.75 211 GLU A CA 1
ATOM 1662 C C . GLU A 1 211 ? 10.864 5.115 1.869 1.00 97.75 211 GLU A C 1
ATOM 1664 O O . GLU A 1 211 ? 10.200 5.672 2.740 1.00 97.75 211 GLU A O 1
ATOM 1669 N N . ARG A 1 212 ? 11.956 5.684 1.343 1.00 98.25 212 ARG A N 1
ATOM 1670 C CA . ARG A 1 212 ? 12.437 7.003 1.773 1.00 98.25 212 ARG A CA 1
ATOM 1671 C C . ARG A 1 212 ? 11.376 8.090 1.582 1.00 98.25 212 ARG A C 1
ATOM 1673 O O . ARG A 1 212 ? 11.160 8.898 2.481 1.00 98.25 212 ARG A O 1
ATOM 1680 N N . ILE A 1 213 ? 10.705 8.119 0.429 1.00 98.38 213 ILE A N 1
ATOM 1681 C CA . ILE A 1 213 ? 9.635 9.091 0.158 1.00 98.38 213 ILE A CA 1
ATOM 1682 C C . ILE A 1 213 ? 8.472 8.898 1.142 1.00 98.38 213 ILE A C 1
ATOM 1684 O O . ILE A 1 213 ? 7.948 9.884 1.659 1.00 98.38 213 ILE A O 1
ATOM 1688 N N . LEU A 1 214 ? 8.088 7.654 1.437 1.00 97.25 214 LEU A N 1
ATOM 1689 C CA . LEU A 1 214 ? 7.025 7.354 2.397 1.00 97.25 214 LEU A CA 1
ATOM 1690 C C . LEU A 1 214 ? 7.413 7.781 3.817 1.00 97.25 214 LEU A C 1
ATOM 1692 O O . LEU A 1 214 ? 6.619 8.439 4.479 1.00 97.25 214 LEU A O 1
ATOM 1696 N N . GLN A 1 215 ? 8.638 7.501 4.263 1.00 96.31 215 GLN A N 1
ATOM 1697 C CA . GLN A 1 215 ? 9.146 7.932 5.572 1.00 96.31 215 GLN A CA 1
ATOM 1698 C C . GLN A 1 215 ? 9.170 9.463 5.716 1.00 96.31 215 GLN A C 1
ATOM 1700 O O . GLN A 1 215 ? 8.834 9.992 6.774 1.00 96.31 215 GLN A O 1
ATOM 1705 N N . GLU A 1 216 ? 9.530 10.188 4.651 1.00 97.00 216 GLU A N 1
ATOM 1706 C CA . GLU A 1 216 ? 9.492 11.657 4.628 1.00 97.00 216 GLU A CA 1
ATOM 1707 C C . GLU A 1 216 ? 8.059 12.207 4.713 1.00 97.00 216 GLU A C 1
ATOM 1709 O O . GLU A 1 216 ? 7.839 13.277 5.285 1.00 97.00 216 GLU A O 1
ATOM 1714 N N . LYS A 1 217 ? 7.084 11.508 4.117 1.00 96.38 217 LYS A N 1
ATOM 1715 C CA . LYS A 1 217 ? 5.684 11.956 4.040 1.00 96.38 217 LYS A CA 1
ATOM 1716 C C . LYS A 1 217 ? 4.813 11.526 5.196 1.00 96.38 217 LYS A C 1
ATOM 1718 O O . LYS A 1 217 ? 3.880 12.247 5.543 1.00 96.38 217 LYS A O 1
ATOM 1723 N N . PHE A 1 218 ? 5.154 10.410 5.812 1.00 95.38 218 PHE A N 1
ATOM 1724 C CA . PHE A 1 218 ? 4.434 9.819 6.923 1.00 95.38 218 PHE A CA 1
ATOM 1725 C C . PHE A 1 218 ? 5.412 9.615 8.087 1.00 95.38 218 PHE A C 1
ATOM 1727 O O . PHE A 1 218 ? 5.761 8.483 8.428 1.00 95.38 218 PHE A O 1
ATOM 1734 N N . PRO A 1 219 ? 5.912 10.712 8.693 1.00 95.19 219 PRO A N 1
ATOM 1735 C CA . PRO A 1 219 ? 6.868 10.616 9.786 1.00 95.19 219 PRO A CA 1
ATOM 1736 C C . PRO A 1 219 ? 6.260 9.844 10.963 1.00 95.19 219 PRO A C 1
ATOM 1738 O O . PRO A 1 219 ? 5.111 10.060 11.344 1.00 95.19 219 PRO A O 1
ATOM 1741 N N . GLY A 1 220 ? 7.051 8.943 11.544 1.00 94.50 220 GLY A N 1
ATOM 1742 C CA . GLY A 1 220 ? 6.617 8.062 12.632 1.00 94.50 220 GLY A CA 1
ATOM 1743 C C . GLY A 1 220 ? 5.996 6.741 12.174 1.00 94.50 220 GLY A C 1
ATOM 1744 O O . GLY A 1 220 ? 5.696 5.908 13.024 1.00 94.50 220 GLY A O 1
ATOM 1745 N N . TYR A 1 221 ? 5.839 6.523 10.866 1.00 95.12 221 TYR A N 1
ATOM 1746 C CA . TYR A 1 221 ? 5.396 5.237 10.337 1.00 95.12 221 TYR A CA 1
ATOM 1747 C C . TYR A 1 221 ? 6.589 4.289 10.175 1.00 95.12 221 TYR A C 1
ATOM 1749 O O . TYR A 1 221 ? 7.664 4.697 9.728 1.00 95.12 221 TYR A O 1
ATOM 1757 N N . GLY A 1 222 ? 6.399 3.023 10.544 1.00 95.00 222 GLY A N 1
ATOM 1758 C CA . GLY A 1 222 ? 7.397 1.961 10.403 1.00 95.00 222 GLY A CA 1
ATOM 1759 C C . GLY A 1 222 ? 7.171 1.088 9.169 1.00 95.00 222 GLY A C 1
ATOM 1760 O O . GLY A 1 222 ? 6.069 1.038 8.629 1.00 95.00 222 GLY A O 1
ATOM 1761 N N . TYR A 1 223 ? 8.200 0.356 8.744 1.00 95.00 223 TYR A N 1
ATOM 1762 C CA . TYR A 1 223 ? 8.012 -0.724 7.776 1.00 95.00 223 TYR A CA 1
ATOM 1763 C C . TYR A 1 223 ? 7.264 -1.889 8.432 1.00 95.00 223 TYR A C 1
ATOM 1765 O O . TYR A 1 223 ? 7.557 -2.264 9.570 1.00 95.00 223 TYR A O 1
ATOM 1773 N N . LEU A 1 224 ? 6.287 -2.447 7.723 1.00 93.94 224 LEU A N 1
ATOM 1774 C CA . LEU A 1 224 ? 5.524 -3.598 8.171 1.00 93.94 224 LEU A CA 1
ATOM 1775 C C . LEU A 1 224 ? 6.309 -4.881 7.909 1.00 93.94 224 LEU A C 1
ATOM 1777 O O . LEU A 1 224 ? 6.295 -5.421 6.802 1.00 93.94 224 LEU A O 1
ATOM 1781 N N . GLU A 1 225 ? 6.969 -5.376 8.948 1.00 90.75 225 GLU A N 1
ATOM 1782 C CA . GLU A 1 225 ? 7.634 -6.675 8.901 1.00 90.75 225 GLU A CA 1
ATOM 1783 C C . GLU A 1 225 ? 6.607 -7.817 8.734 1.00 90.75 225 GLU A C 1
ATOM 1785 O O . GLU A 1 225 ? 5.494 -7.713 9.264 1.00 90.75 225 GLU A O 1
ATOM 1790 N N . PRO A 1 226 ? 6.962 -8.924 8.050 1.00 87.75 226 PRO A N 1
ATOM 1791 C CA . PRO A 1 226 ? 6.055 -10.056 7.823 1.00 87.75 226 PRO A CA 1
ATOM 1792 C C . PRO A 1 226 ? 5.384 -10.612 9.080 1.00 87.75 226 PRO A C 1
ATOM 1794 O O . PRO A 1 226 ? 4.178 -10.873 9.081 1.00 87.75 226 PRO A O 1
ATOM 1797 N N . ASP A 1 227 ? 6.129 -10.712 10.178 1.00 89.19 227 ASP A N 1
ATOM 1798 C CA . ASP A 1 227 ? 5.604 -11.209 11.453 1.00 89.19 227 ASP A CA 1
ATOM 1799 C C . ASP A 1 227 ? 4.522 -10.285 12.032 1.00 89.19 227 ASP A C 1
ATOM 1801 O O . ASP A 1 227 ? 3.564 -10.747 12.646 1.00 89.19 227 ASP A O 1
ATOM 1805 N N . ILE A 1 228 ? 4.626 -8.975 11.790 1.00 90.25 228 ILE A N 1
ATOM 1806 C CA . ILE A 1 228 ? 3.615 -7.994 12.203 1.00 90.25 228 ILE A CA 1
ATOM 1807 C C . ILE A 1 228 ? 2.423 -8.035 11.240 1.00 90.25 228 ILE A C 1
ATOM 1809 O O . ILE A 1 228 ? 1.272 -7.969 11.668 1.00 90.25 228 ILE A O 1
ATOM 1813 N N . GLY A 1 229 ? 2.680 -8.163 9.936 1.00 88.81 229 GLY A N 1
ATOM 1814 C CA . GLY A 1 229 ? 1.636 -8.221 8.913 1.00 88.81 229 GLY A CA 1
ATOM 1815 C C . GLY A 1 229 ? 0.695 -9.420 9.071 1.00 88.81 229 GLY A C 1
ATOM 1816 O O . GLY A 1 229 ? -0.488 -9.322 8.751 1.00 88.81 229 GLY A O 1
ATOM 1817 N N . THR A 1 230 ? 1.189 -10.527 9.628 1.00 91.81 230 THR A N 1
ATOM 1818 C CA . THR A 1 230 ? 0.398 -11.742 9.894 1.00 91.81 230 THR A CA 1
ATOM 1819 C C . THR A 1 230 ? -0.376 -11.715 11.216 1.00 91.81 230 THR A C 1
ATOM 1821 O O . THR A 1 230 ? -1.146 -12.640 11.491 1.00 91.81 230 THR A O 1
ATOM 1824 N N . LEU A 1 231 ? -0.237 -10.659 12.028 1.00 90.88 231 LEU A N 1
ATOM 1825 C CA . LEU A 1 231 ? -1.017 -10.511 13.256 1.00 90.88 231 LEU A CA 1
ATOM 1826 C C . LEU A 1 231 ? -2.510 -10.428 12.936 1.00 90.88 231 LEU A C 1
ATOM 1828 O O . LEU A 1 231 ? -2.940 -9.652 12.082 1.00 90.88 231 LEU A O 1
ATOM 1832 N N . ARG A 1 232 ? -3.299 -11.228 13.659 1.00 90.94 232 ARG A N 1
ATOM 1833 C CA . ARG A 1 232 ? -4.759 -11.241 13.550 1.00 90.94 232 ARG A CA 1
ATOM 1834 C C . ARG A 1 232 ? -5.363 -10.023 14.237 1.00 90.94 232 ARG A C 1
ATOM 1836 O O . ARG A 1 232 ? -5.010 -9.694 15.368 1.00 90.94 232 ARG A O 1
ATOM 1843 N N . MET A 1 233 ? -6.328 -9.422 13.562 1.00 87.38 233 MET A N 1
ATOM 1844 C CA . MET A 1 233 ? -7.108 -8.276 13.991 1.00 87.38 233 MET A CA 1
ATOM 1845 C C . MET A 1 233 ? -8.452 -8.796 14.527 1.00 87.38 233 MET A C 1
ATOM 1847 O O . MET A 1 233 ? -9.347 -9.091 13.734 1.00 87.38 233 MET A O 1
ATOM 1851 N N . PRO A 1 234 ? -8.608 -8.963 15.856 1.00 84.31 234 PRO A N 1
ATOM 1852 C CA . PRO A 1 234 ? -9.765 -9.644 16.449 1.00 84.31 234 PRO A CA 1
ATOM 1853 C C . PRO A 1 234 ? -11.095 -8.964 16.118 1.00 84.31 234 PRO A C 1
ATOM 1855 O O . PRO A 1 234 ? -12.110 -9.639 16.002 1.00 84.31 234 PRO A O 1
ATOM 1858 N N . ASP A 1 235 ? -11.067 -7.647 15.927 1.00 83.56 235 ASP A N 1
ATOM 1859 C CA . ASP A 1 235 ? -12.260 -6.816 15.815 1.00 83.56 235 ASP A CA 1
ATOM 1860 C C . ASP A 1 235 ? -12.529 -6.338 14.378 1.00 83.56 235 ASP A C 1
ATOM 1862 O O . ASP A 1 235 ? -13.383 -5.482 14.171 1.00 83.56 235 ASP A O 1
ATOM 1866 N N . VAL A 1 236 ? -11.805 -6.868 13.382 1.00 84.31 236 VAL A N 1
ATOM 1867 C CA . VAL A 1 236 ? -11.927 -6.456 11.976 1.00 84.31 236 VAL A CA 1
ATOM 1868 C C . VAL A 1 236 ? -12.589 -7.548 11.143 1.00 84.31 236 VAL A C 1
ATOM 1870 O O . VAL A 1 236 ? -12.241 -8.724 11.243 1.00 84.31 236 VAL A O 1
ATOM 1873 N N . VAL A 1 237 ? -13.521 -7.129 10.289 1.00 83.44 237 VAL A N 1
ATOM 1874 C CA . VAL A 1 237 ? -14.153 -7.941 9.243 1.00 83.44 237 VAL A CA 1
ATOM 1875 C C . VAL A 1 237 ? -13.794 -7.331 7.888 1.00 83.44 237 VAL A C 1
ATOM 1877 O O . VAL A 1 237 ? -13.804 -6.106 7.753 1.00 83.44 237 VAL A O 1
ATOM 1880 N N . THR A 1 238 ? -13.477 -8.178 6.909 1.00 83.19 238 THR A N 1
ATOM 1881 C CA . THR A 1 238 ? -13.307 -7.797 5.495 1.00 83.19 238 THR A CA 1
ATOM 1882 C C . THR A 1 238 ? -14.233 -8.653 4.628 1.00 83.19 238 THR A C 1
ATOM 1884 O O . THR A 1 238 ? -14.810 -9.624 5.120 1.00 83.19 238 THR A O 1
ATOM 1887 N N . ASP A 1 239 ? -14.340 -8.362 3.331 1.00 79.00 239 ASP A N 1
ATOM 1888 C CA . ASP A 1 239 ? -15.150 -9.161 2.395 1.00 79.00 239 ASP A CA 1
ATOM 1889 C C . ASP A 1 239 ? -14.770 -10.654 2.350 1.00 79.00 239 ASP A C 1
ATOM 1891 O O . ASP A 1 239 ? -15.595 -11.503 2.006 1.00 79.00 239 ASP A O 1
ATOM 1895 N N . PHE A 1 240 ? -13.527 -10.995 2.706 1.00 80.00 240 PHE A N 1
ATOM 1896 C CA . PHE A 1 240 ? -13.006 -12.364 2.632 1.00 80.00 240 PHE A CA 1
ATOM 1897 C C . PHE A 1 240 ? -12.689 -13.001 3.982 1.00 80.00 240 PHE A C 1
ATOM 1899 O O . PHE A 1 240 ? -12.323 -14.179 4.023 1.00 80.00 240 PHE A O 1
ATOM 1906 N N . ARG A 1 241 ? -12.760 -12.242 5.078 1.00 83.88 241 ARG A N 1
ATOM 1907 C CA . ARG A 1 241 ? -12.321 -12.698 6.400 1.00 83.88 241 ARG A CA 1
ATOM 1908 C C . ARG A 1 241 ? -13.380 -12.399 7.439 1.00 83.88 241 ARG A C 1
ATOM 1910 O O . ARG A 1 241 ? -13.828 -11.259 7.572 1.00 83.88 241 ARG A O 1
ATOM 1917 N N . PHE A 1 242 ? -13.733 -13.421 8.211 1.00 84.06 242 PHE A N 1
ATOM 1918 C CA . PHE A 1 242 ? -14.617 -13.241 9.351 1.00 84.06 242 PHE A CA 1
ATOM 1919 C C . PHE A 1 242 ? -13.895 -12.545 10.511 1.00 84.06 242 PHE A C 1
ATOM 1921 O O . PHE A 1 242 ? -12.673 -12.368 10.519 1.00 84.06 242 PHE A O 1
ATOM 1928 N N . LEU A 1 243 ? -14.684 -12.150 11.511 1.00 83.12 243 LEU A N 1
ATOM 1929 C CA . LEU A 1 243 ? -14.203 -11.513 12.730 1.00 83.12 243 LEU A CA 1
ATOM 1930 C C . LEU A 1 243 ? -13.095 -12.356 13.385 1.00 83.12 243 LEU A C 1
ATOM 1932 O O . LEU A 1 243 ? -13.293 -13.532 13.693 1.00 83.12 243 LEU A O 1
ATOM 1936 N N . GLY A 1 244 ? -11.926 -11.749 13.587 1.00 83.62 244 GLY A N 1
ATOM 1937 C CA . GLY A 1 244 ? -10.751 -12.402 14.169 1.00 83.62 244 GLY A CA 1
ATOM 1938 C C . GLY A 1 244 ? -9.963 -13.324 13.238 1.00 83.62 244 GLY A C 1
ATOM 1939 O O . GLY A 1 244 ? -9.004 -13.963 13.684 1.00 83.62 244 GLY A O 1
ATOM 1940 N N . GLU A 1 245 ? -10.311 -13.365 11.953 1.00 89.44 245 GLU A N 1
ATOM 1941 C CA . GLU A 1 245 ? -9.513 -14.022 10.914 1.00 89.44 245 GLU A CA 1
ATOM 1942 C C . GLU A 1 245 ? -8.669 -13.039 10.108 1.00 89.44 245 GLU A C 1
ATOM 1944 O O . GLU A 1 245 ? -7.611 -13.426 9.613 1.00 89.44 245 GLU A O 1
ATOM 1949 N N . ALA A 1 246 ? -9.119 -11.787 9.983 1.00 90.06 246 ALA A N 1
ATOM 1950 C CA . ALA A 1 246 ? -8.415 -10.768 9.219 1.00 90.06 246 ALA A CA 1
ATOM 1951 C C . ALA A 1 246 ? -7.028 -10.513 9.817 1.00 90.06 246 ALA A C 1
ATOM 1953 O O . ALA A 1 246 ? -6.895 -10.217 11.002 1.00 90.06 246 ALA A O 1
ATOM 1954 N N . THR A 1 247 ? -5.987 -10.616 9.002 1.00 92.00 247 THR A N 1
ATOM 1955 C CA . THR A 1 247 ? -4.635 -10.185 9.360 1.00 92.00 247 THR A CA 1
ATOM 1956 C C . THR A 1 247 ? -4.426 -8.716 9.015 1.00 92.00 247 THR A C 1
ATOM 1958 O O . THR A 1 247 ? -5.208 -8.117 8.271 1.00 92.00 247 THR A O 1
ATOM 1961 N N . LEU A 1 248 ? -3.351 -8.109 9.514 1.00 89.94 248 LEU A N 1
ATOM 1962 C CA . LEU A 1 248 ? -2.979 -6.756 9.107 1.00 89.94 248 LEU A CA 1
ATOM 1963 C C . LEU A 1 248 ? -2.638 -6.679 7.603 1.00 89.94 248 LEU A C 1
ATOM 1965 O O . LEU A 1 248 ? -2.918 -5.662 6.971 1.00 89.94 248 LEU A O 1
ATOM 1969 N N . TYR A 1 249 ? -2.122 -7.755 7.001 1.00 90.00 249 TYR A N 1
ATOM 1970 C CA . TYR A 1 249 ? -1.962 -7.856 5.549 1.00 90.00 249 TYR A CA 1
ATOM 1971 C C . TYR A 1 249 ? -3.289 -7.921 4.804 1.00 90.00 249 TYR A C 1
ATOM 1973 O O . TYR A 1 249 ? -3.448 -7.172 3.840 1.00 90.00 249 TYR A O 1
ATOM 1981 N N . ASP A 1 250 ? -4.240 -8.747 5.260 1.00 88.88 250 ASP A N 1
ATOM 1982 C CA . ASP A 1 250 ? -5.593 -8.751 4.688 1.00 88.88 250 ASP A CA 1
ATOM 1983 C C . ASP A 1 250 ? -6.170 -7.341 4.773 1.00 88.88 250 ASP A C 1
ATOM 1985 O O . ASP A 1 250 ? -6.731 -6.853 3.805 1.00 88.88 250 ASP A O 1
ATOM 1989 N N . CYS A 1 251 ? -5.951 -6.646 5.892 1.00 86.81 251 CYS A N 1
ATOM 1990 C CA . CYS A 1 251 ? -6.402 -5.279 6.033 1.00 86.81 251 CYS A CA 1
ATOM 1991 C C . CYS A 1 251 ? -5.757 -4.371 4.983 1.00 86.81 251 CYS A C 1
ATOM 1993 O O . CYS A 1 251 ? -6.469 -3.659 4.298 1.00 86.81 251 CYS A O 1
ATOM 1995 N N . ILE A 1 252 ? -4.434 -4.366 4.837 1.00 88.06 252 ILE A N 1
ATOM 1996 C CA . ILE A 1 252 ? -3.713 -3.360 4.037 1.00 88.06 252 ILE A CA 1
ATOM 1997 C C . ILE A 1 252 ? -3.758 -3.630 2.526 1.00 88.06 252 ILE A C 1
ATOM 1999 O O . ILE A 1 252 ? -3.779 -2.677 1.748 1.00 88.06 252 ILE A O 1
ATOM 2003 N N . PHE A 1 253 ? -3.747 -4.897 2.108 1.00 83.00 253 PHE A N 1
ATOM 2004 C CA . PHE A 1 253 ? -3.587 -5.284 0.702 1.00 83.00 253 PHE A CA 1
ATOM 2005 C C . PHE A 1 253 ? -4.834 -5.894 0.063 1.00 83.00 253 PHE A C 1
ATOM 2007 O O . PHE A 1 253 ? -4.812 -6.146 -1.142 1.00 83.00 253 PHE A O 1
ATOM 2014 N N . THR A 1 254 ? -5.919 -6.133 0.807 1.00 75.50 254 THR A N 1
ATOM 2015 C CA . THR A 1 254 ? -7.162 -6.563 0.158 1.00 75.50 254 THR A CA 1
ATOM 2016 C C . THR A 1 254 ? -7.711 -5.440 -0.721 1.00 75.50 254 THR A C 1
ATOM 2018 O O . THR A 1 254 ? -7.839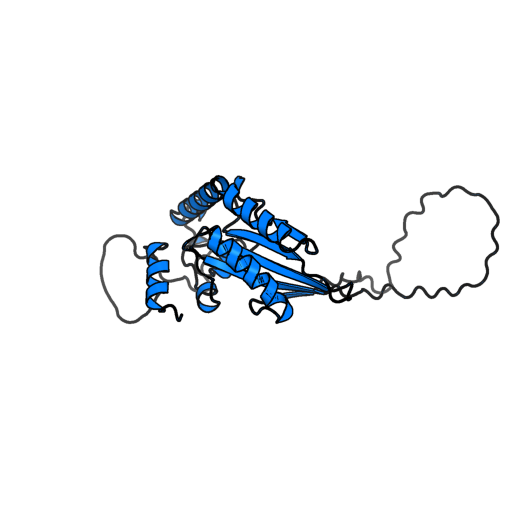 -4.291 -0.297 1.00 75.50 254 THR A O 1
ATOM 2021 N N . SER A 1 255 ? -8.067 -5.782 -1.956 1.00 59.53 255 SER A N 1
ATOM 2022 C CA . SER A 1 255 ? -8.846 -4.914 -2.844 1.00 59.53 255 SER A CA 1
ATOM 2023 C C . SER A 1 255 ? -10.348 -4.941 -2.530 1.00 59.53 255 SER A C 1
ATOM 2025 O O . SER A 1 255 ? -11.119 -4.276 -3.214 1.00 59.53 255 SER A O 1
ATOM 2027 N N . HIS A 1 256 ? -10.760 -5.730 -1.532 1.00 56.19 256 HIS A N 1
ATOM 2028 C CA . HIS A 1 256 ? -12.153 -6.009 -1.182 1.00 56.19 256 HIS A CA 1
ATOM 2029 C C . HIS A 1 256 ? -12.344 -5.889 0.338 1.00 56.19 256 HIS A C 1
ATOM 2031 O O . HIS A 1 256 ? -11.728 -6.635 1.110 1.00 56.19 256 HIS A O 1
ATOM 2037 N N . TRP A 1 257 ? -13.153 -4.921 0.753 1.00 49.88 257 TRP A N 1
ATOM 2038 C CA . TRP A 1 257 ? -13.386 -4.476 2.126 1.00 49.88 257 TRP A CA 1
ATOM 2039 C C . TRP A 1 257 ? -14.859 -4.167 2.324 1.00 49.88 257 TRP A C 1
ATOM 2041 O O . TRP A 1 257 ? -15.495 -3.799 1.316 1.00 49.88 257 TRP A O 1
#

Sequence (257 aa):
MSTNVESLVNIVRQYFPRGRLIERPGAMAWPELCDPPSPPPPDFPREAWPPYGYEVTVEHQRLVAARKNAGAQQAAWMDALQRIHLQFPACVVQNNSVHLPSGSFDSAYSGSLALP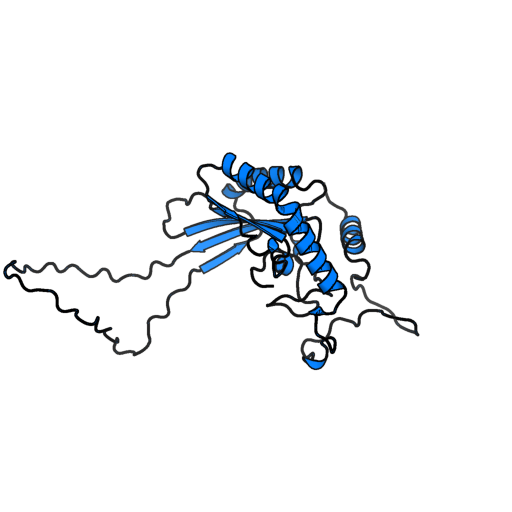SDDSPNCSRELQFAVSFIAPYYACSYSSRTYQHGRMGEHREDEDDMPISGESQPEAKENEIMYGPSGELPIPQLPQYAQSFELPIDAIPYWKTIERILQEKFPGYGYLEPDIGTLRMPDVVTDFRFLGEATLYDCIFTSHW

pLDDT: mean 75.19, std 20.45, range [28.94, 98.5]

Radius of gyration: 25.69 Å; chains: 1; bounding box: 46×47×98 Å